Protein AF-A0A8S3ZC65-F1 (afdb_monomer)

InterPro domains:
  IPR001627 Sema domain [PF01403] (219-303)
  IPR001627 Sema domain [PS51004] (1-332)
  IPR001627 Sema domain [SM00630] (1-331)
  IPR015943 WD40/YVTN repeat-like-containing domain superfamily [G3DSA:2.130.10.10] (1-330)
  IPR031148 Plexin family [PTHR22625] (2-321)
  IPR036352 Sema domain superfamily [SSF101912] (2-307)

Foldseek 3Di:
DAAQQAAQPVDDGPDDDDDDDWAWQDWEDDPVQQWIWTWTLGRQTWIFIARNVDRVHTLDTDSARAEHNDPAHKEWYWDQAQVRDIWIKMAHWQDPGHDVVRSQRYFRIATADNRHRHFPDDDPVAFRGFHFDPVQRVPWTWGWAYWDDDDQKIKTWTWTAPASPGPQIFIKIWIFGRNDGHRQRIEIETEDEDPPPDPAHWGFQHWEDPDQFWIWTKTAGDPVRPFFKIFIWIDGVVLVVVLVVVQVVCLLCQHAWFDDVRRDNIDTRDHDPDDPDPDDPDDDSRTYTYDHRYRYTDTDDMDRHAGFNYWYWDDDPPDIDIDTDTDPPPPD

Secondary structure (DSSP, 8-state):
-B-TTSPPTTS---SPPB-----EEEEEEETTTTEEEEEESHHHH-EEEEETTEEEEEEEEE-S--S-SSS--EEEEEEE-TTSSEEEEEEEPPP-SS-HHHHTTS-SEEEEETTT-SBS-BSSS-BSEE---TTTTTT---EEEEEEEETTEEEEEEEEESSTT---EEEEEEEEETT-SS-TT-EEEEEE---TT--S-EEEEEEEEETTTEEEEEEEE-GGG----EEEEEEEHHHHHHHHHHHHHHHHTT-SEE--TTTS--EEPPPP-S---S---S----S-EE----EEPEEEEEESS----EEEEEEETTEEEEEEE-------

Structure (mmCIF, N/CA/C/O backbone):
data_AF-A0A8S3ZC65-F1
#
_entry.id   AF-A0A8S3ZC65-F1
#
loop_
_atom_site.group_PDB
_atom_site.id
_atom_site.type_symbol
_atom_site.label_atom_id
_atom_site.label_alt_id
_atom_site.label_comp_id
_atom_site.label_asym_id
_atom_site.label_entity_id
_atom_site.label_seq_id
_atom_site.pdbx_PDB_ins_code
_atom_site.Cartn_x
_atom_site.Cartn_y
_atom_site.Cartn_z
_atom_site.occupancy
_atom_site.B_iso_or_equiv
_atom_site.auth_seq_id
_atom_site.auth_comp_id
_atom_site.auth_asym_id
_atom_site.auth_atom_id
_atom_site.pdbx_PDB_model_num
ATOM 1 N N . MET A 1 1 ? 24.117 5.482 -9.789 1.00 90.06 1 MET A N 1
ATOM 2 C CA . MET A 1 1 ? 24.079 6.956 -9.870 1.00 90.06 1 MET A CA 1
ATOM 3 C C . MET A 1 1 ? 22.649 7.364 -10.142 1.00 90.06 1 MET A C 1
ATOM 5 O O . MET A 1 1 ? 22.103 6.930 -11.151 1.00 90.06 1 MET A O 1
ATOM 9 N N . ASP A 1 2 ? 22.053 8.148 -9.259 1.00 92.31 2 ASP A N 1
ATOM 10 C CA . ASP A 1 2 ? 20.666 8.603 -9.358 1.00 92.31 2 ASP A CA 1
ATOM 11 C C . ASP A 1 2 ? 20.562 10.070 -8.913 1.00 92.31 2 ASP A C 1
ATOM 13 O O . ASP A 1 2 ? 21.508 10.610 -8.336 1.00 92.31 2 ASP A O 1
ATOM 17 N N . ASN A 1 3 ? 19.452 10.726 -9.225 1.00 93.50 3 ASN A N 1
ATOM 18 C CA . ASN A 1 3 ? 19.079 12.015 -8.652 1.00 93.50 3 ASN A CA 1
ATOM 19 C C . ASN A 1 3 ? 17.538 12.110 -8.648 1.00 93.50 3 ASN A C 1
ATOM 21 O O . ASN A 1 3 ? 16.938 12.007 -9.720 1.00 93.50 3 ASN A O 1
ATOM 25 N N . PRO A 1 4 ? 16.891 12.327 -7.488 1.00 92.62 4 PRO A N 1
ATOM 26 C CA . PRO A 1 4 ? 15.432 12.425 -7.382 1.00 92.62 4 PRO A CA 1
ATOM 27 C C . PRO A 1 4 ? 14.776 13.554 -8.198 1.00 92.62 4 PRO A C 1
ATOM 29 O O . PRO A 1 4 ? 13.566 13.530 -8.397 1.00 92.62 4 PRO A O 1
ATOM 32 N N . GLU A 1 5 ? 15.543 14.534 -8.677 1.00 92.25 5 GLU A N 1
ATOM 33 C CA . GLU A 1 5 ? 15.075 15.609 -9.569 1.00 92.25 5 GLU A CA 1
ATOM 34 C C . GLU A 1 5 ? 15.146 15.224 -11.056 1.00 92.25 5 GLU A C 1
A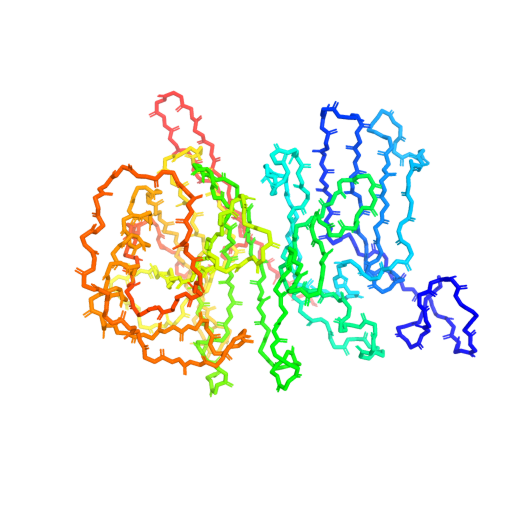TOM 36 O O . GLU A 1 5 ? 14.685 15.963 -11.926 1.00 92.25 5 GLU A O 1
ATOM 41 N N . CYS A 1 6 ? 15.766 14.090 -11.390 1.00 91.62 6 CYS A N 1
ATOM 42 C CA . CYS A 1 6 ? 15.757 13.584 -12.757 1.00 91.62 6 CYS A CA 1
ATOM 43 C C . CYS A 1 6 ? 14.378 13.037 -13.125 1.00 91.62 6 CYS A C 1
ATOM 45 O O . CYS A 1 6 ? 13.676 12.545 -12.253 1.00 91.62 6 CYS A O 1
ATOM 47 N N . PRO A 1 7 ? 14.000 13.000 -14.407 1.00 87.94 7 PRO A N 1
ATOM 48 C CA . PRO A 1 7 ? 12.896 12.154 -14.842 1.00 87.94 7 PRO A CA 1
ATOM 49 C C . PRO A 1 7 ? 13.195 10.656 -14.638 1.00 87.94 7 PRO A C 1
ATOM 51 O O . PRO A 1 7 ? 14.362 10.269 -14.498 1.00 87.94 7 PRO A O 1
ATOM 54 N N . PRO A 1 8 ? 12.164 9.784 -14.672 1.00 80.75 8 PRO A N 1
ATOM 55 C CA . PRO A 1 8 ? 12.356 8.345 -14.795 1.00 80.75 8 PRO A CA 1
ATOM 56 C C . PRO A 1 8 ? 13.304 8.000 -15.957 1.00 80.75 8 PRO A C 1
ATOM 58 O O . PRO A 1 8 ? 13.372 8.764 -16.925 1.00 80.75 8 PRO A O 1
ATOM 61 N N . PRO A 1 9 ? 14.006 6.848 -15.912 1.00 74.62 9 PRO A N 1
ATOM 62 C CA . PRO A 1 9 ? 15.190 6.557 -16.741 1.00 74.62 9 PRO A CA 1
ATOM 63 C C . PRO A 1 9 ? 15.011 6.606 -18.266 1.00 74.62 9 PRO A C 1
ATOM 65 O O . PRO A 1 9 ? 15.984 6.447 -18.994 1.00 74.62 9 PRO A O 1
ATOM 68 N N . ILE A 1 10 ? 13.784 6.792 -18.748 1.00 73.06 10 ILE A N 1
ATOM 69 C CA . ILE A 1 10 ? 13.428 6.940 -20.162 1.00 73.06 10 ILE A CA 1
ATOM 70 C C . ILE A 1 10 ? 13.962 8.256 -20.741 1.00 73.06 10 ILE A C 1
ATOM 72 O O . ILE A 1 10 ? 14.258 8.330 -21.931 1.00 73.06 10 ILE A O 1
ATOM 76 N N . LEU A 1 11 ? 14.051 9.305 -19.922 1.00 81.12 11 LEU A N 1
ATOM 77 C CA . LEU A 1 11 ? 14.396 10.649 -20.376 1.00 81.12 11 LEU A CA 1
ATOM 78 C C . LEU A 1 11 ? 15.798 11.052 -19.913 1.00 81.12 11 LEU A C 1
ATOM 80 O O . LEU A 1 11 ? 16.276 10.654 -18.847 1.00 81.12 11 LEU A O 1
ATOM 84 N N . ASN A 1 12 ? 16.447 11.891 -20.720 1.00 86.62 12 ASN A N 1
ATOM 85 C CA . ASN A 1 12 ? 17.724 12.485 -20.354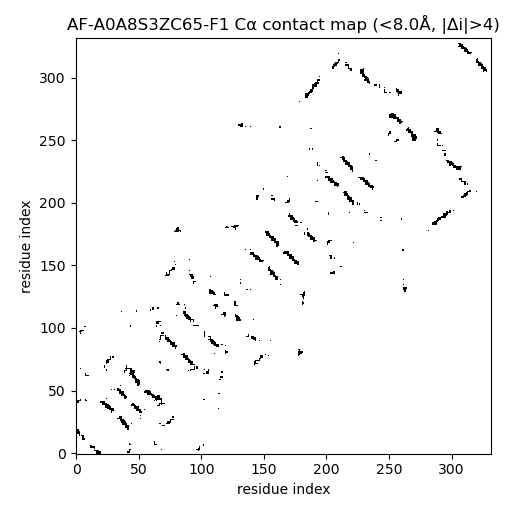 1.00 86.62 12 ASN A CA 1
ATOM 86 C C . ASN A 1 12 ? 17.561 13.399 -19.137 1.00 86.62 12 ASN A C 1
ATOM 88 O O . ASN A 1 12 ? 16.546 14.075 -18.973 1.00 86.62 12 ASN A O 1
ATOM 92 N N . CYS A 1 13 ? 18.590 13.428 -18.296 1.00 88.88 13 CYS A N 1
ATOM 93 C CA . CYS A 1 13 ? 18.628 14.271 -17.115 1.00 88.88 13 CYS A CA 1
ATOM 94 C C . CYS A 1 13 ? 19.870 15.151 -17.136 1.00 88.88 13 CYS A C 1
ATOM 96 O O . CYS A 1 13 ? 20.985 14.644 -17.234 1.00 88.88 13 CYS A O 1
ATOM 98 N N . GLU A 1 14 ? 19.665 16.456 -16.993 1.00 91.88 14 GLU A N 1
ATOM 99 C CA . GLU A 1 14 ? 20.739 17.451 -16.920 1.00 91.88 14 GLU A CA 1
ATOM 100 C C . GLU A 1 14 ? 21.264 17.647 -15.490 1.00 91.88 14 GLU A C 1
ATOM 102 O O . GLU A 1 14 ? 22.317 18.247 -15.279 1.00 91.88 14 GLU A O 1
ATOM 107 N N . LYS A 1 15 ? 20.539 17.143 -14.482 1.00 91.50 15 LYS A N 1
ATOM 108 C CA . LYS A 1 15 ? 20.960 17.211 -13.081 1.00 91.50 15 LYS A CA 1
ATOM 109 C C . LYS A 1 15 ? 22.100 16.227 -12.825 1.00 91.50 15 LYS A C 1
ATOM 111 O O . LYS A 1 15 ? 22.091 15.094 -13.308 1.00 91.50 15 LYS A O 1
ATOM 116 N N . LEU A 1 16 ? 23.065 16.655 -12.012 1.00 93.12 16 LEU A N 1
ATOM 117 C CA . LEU A 1 16 ? 24.181 15.812 -11.596 1.00 93.12 16 LEU A CA 1
ATOM 118 C C . LEU A 1 16 ? 23.658 14.613 -10.799 1.00 93.12 16 LEU A C 1
ATOM 120 O O . LEU A 1 16 ? 22.994 14.785 -9.778 1.00 93.12 16 LEU A O 1
ATOM 124 N N . LYS A 1 17 ? 23.975 13.402 -11.256 1.00 93.94 17 LYS A N 1
ATOM 125 C CA . LYS A 1 17 ? 23.650 12.169 -10.535 1.00 93.94 17 LYS A CA 1
ATOM 126 C C . LYS A 1 17 ? 24.728 11.868 -9.501 1.00 93.94 17 LYS A C 1
ATOM 128 O O . LYS A 1 17 ? 25.911 12.060 -9.773 1.00 93.94 17 LYS A O 1
ATOM 133 N N . THR A 1 18 ? 24.324 11.341 -8.354 1.00 93.69 18 THR A N 1
ATOM 134 C CA . THR A 1 18 ? 25.207 10.931 -7.253 1.00 93.69 18 THR A CA 1
ATOM 135 C C . THR A 1 18 ? 25.004 9.459 -6.915 1.00 93.69 18 THR A C 1
ATOM 137 O O . THR A 1 18 ? 24.039 8.827 -7.353 1.00 93.69 18 THR A O 1
ATOM 140 N N . ALA A 1 19 ? 25.955 8.857 -6.202 1.00 94.69 19 ALA A N 1
ATOM 141 C CA . ALA A 1 19 ? 25.781 7.499 -5.704 1.00 94.69 19 ALA A CA 1
ATOM 142 C C . ALA A 1 19 ? 24.705 7.509 -4.609 1.00 94.69 19 ALA A C 1
ATOM 144 O O . ALA A 1 19 ? 24.752 8.340 -3.708 1.00 94.69 19 ALA A O 1
ATOM 145 N N . HIS A 1 20 ? 23.737 6.605 -4.722 1.00 92.00 20 HIS A N 1
ATOM 146 C CA . HIS A 1 20 ? 22.670 6.397 -3.750 1.00 92.00 20 HIS A CA 1
ATOM 147 C C . HIS A 1 20 ? 22.495 4.899 -3.549 1.00 92.00 20 HIS A C 1
ATOM 149 O O . HIS A 1 20 ? 22.626 4.130 -4.508 1.00 92.00 20 HIS A O 1
ATOM 155 N N . ASP A 1 21 ? 22.178 4.510 -2.321 1.00 93.62 21 ASP A N 1
ATOM 156 C CA . ASP A 1 21 ? 21.896 3.123 -1.988 1.00 93.62 21 ASP A CA 1
ATOM 157 C C . ASP A 1 21 ? 20.575 2.664 -2.612 1.00 93.62 21 ASP A C 1
ATOM 159 O O . ASP A 1 21 ? 19.598 3.412 -2.715 1.00 93.62 21 ASP A O 1
ATOM 163 N N . SER A 1 22 ? 20.548 1.396 -3.020 1.00 94.56 22 SER A N 1
ATOM 164 C CA . SER A 1 22 ? 19.352 0.742 -3.544 1.00 94.56 22 SER A CA 1
ATOM 165 C C . SER A 1 22 ? 18.624 0.017 -2.424 1.00 94.56 22 SER A C 1
ATOM 167 O O . SER A 1 22 ? 18.888 -1.156 -2.157 1.00 94.56 22 SER A O 1
ATOM 169 N N . LEU A 1 23 ? 17.682 0.701 -1.780 1.00 96.69 23 LEU A N 1
ATOM 170 C CA . LEU A 1 23 ? 16.874 0.110 -0.719 1.00 96.69 23 LEU A CA 1
ATOM 171 C C . LEU A 1 23 ? 15.802 -0.784 -1.337 1.00 96.69 23 LEU A C 1
ATOM 173 O O . LEU A 1 23 ? 15.029 -0.336 -2.182 1.00 96.69 23 LEU A O 1
ATOM 177 N N . THR A 1 24 ? 15.728 -2.043 -0.907 1.00 97.12 24 THR A N 1
ATOM 178 C CA . THR A 1 24 ? 14.632 -2.931 -1.316 1.00 97.12 24 THR A CA 1
ATOM 179 C C . THR A 1 24 ? 13.340 -2.456 -0.659 1.00 97.12 24 THR A C 1
ATOM 181 O O . THR A 1 24 ? 13.261 -2.355 0.564 1.00 97.12 24 THR A O 1
ATOM 184 N N . LYS A 1 25 ? 12.329 -2.142 -1.470 1.00 97.44 25 LYS A N 1
ATOM 185 C CA . LYS A 1 25 ? 11.013 -1.675 -1.006 1.00 97.44 25 LYS A CA 1
ATOM 186 C C . LYS A 1 25 ? 10.001 -2.805 -0.906 1.00 97.44 25 LYS A C 1
ATOM 188 O O . LYS A 1 25 ? 9.102 -2.735 -0.078 1.00 97.44 25 LYS A O 1
ATOM 193 N N . GLY A 1 26 ? 10.167 -3.842 -1.719 1.00 95.75 26 GLY A N 1
ATOM 194 C CA . GLY A 1 26 ? 9.377 -5.055 -1.622 1.00 95.75 26 GLY A CA 1
ATOM 195 C C . GLY A 1 26 ? 9.873 -6.137 -2.567 1.00 95.75 26 GLY A C 1
ATOM 196 O O . GLY A 1 26 ? 10.503 -5.862 -3.592 1.00 95.75 26 GLY A O 1
ATOM 197 N N . LEU A 1 27 ? 9.596 -7.372 -2.169 1.00 96.75 27 LEU A N 1
ATOM 198 C CA . LEU A 1 27 ? 9.952 -8.592 -2.872 1.00 96.75 27 LEU A CA 1
ATOM 199 C C . LEU A 1 27 ? 8.758 -9.535 -2.775 1.00 96.75 27 LEU A C 1
ATOM 201 O O . LEU A 1 27 ? 8.319 -9.853 -1.670 1.00 96.75 27 LEU A O 1
ATOM 205 N N . VAL A 1 28 ? 8.224 -9.962 -3.913 1.00 97.56 28 VAL A N 1
ATOM 206 C CA . VAL A 1 28 ? 7.056 -10.844 -3.964 1.00 97.56 28 VAL A CA 1
ATOM 207 C C . VAL A 1 28 ? 7.324 -11.990 -4.922 1.00 97.56 28 VAL A C 1
ATOM 209 O O . VAL A 1 28 ? 7.768 -11.765 -6.045 1.00 97.56 28 VAL A O 1
ATOM 212 N N . ILE A 1 29 ? 7.056 -13.210 -4.464 1.00 97.12 29 ILE A N 1
ATOM 213 C CA . ILE A 1 29 ? 7.234 -14.437 -5.238 1.00 97.12 29 ILE A CA 1
ATOM 214 C C . ILE A 1 29 ? 5.885 -14.827 -5.837 1.00 97.12 29 ILE A C 1
ATOM 216 O O . ILE A 1 29 ? 4.915 -15.020 -5.106 1.00 97.12 29 ILE A O 1
ATOM 220 N N . ASP A 1 30 ? 5.851 -14.949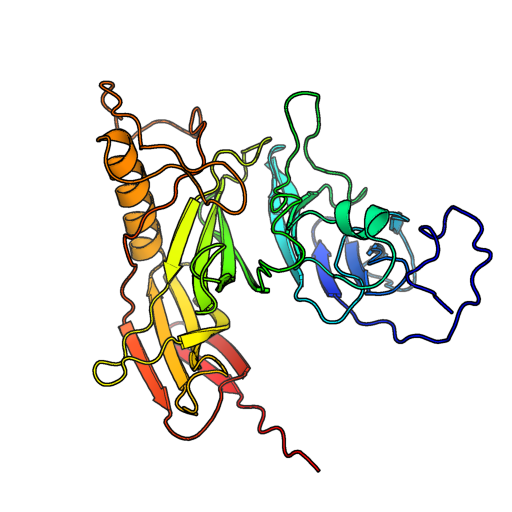 -7.157 1.00 95.25 30 ASP A N 1
ATOM 221 C CA . ASP A 1 30 ? 4.769 -15.543 -7.931 1.00 95.25 30 ASP A CA 1
ATOM 222 C C . ASP A 1 30 ? 5.218 -16.947 -8.351 1.00 95.25 30 ASP A C 1
ATOM 224 O O . ASP A 1 30 ? 5.918 -17.139 -9.349 1.00 95.25 30 ASP A O 1
ATOM 228 N N . SER A 1 31 ? 4.868 -17.926 -7.519 1.00 92.94 31 SER A N 1
ATOM 229 C CA . SER A 1 31 ? 5.222 -19.328 -7.742 1.00 92.94 31 SER A CA 1
ATOM 230 C C . SER A 1 31 ? 4.480 -19.951 -8.921 1.00 92.94 31 SER A C 1
ATOM 232 O O . SER A 1 31 ? 4.975 -20.923 -9.479 1.00 92.94 31 SER A O 1
ATOM 234 N N . ASP A 1 32 ? 3.330 -19.403 -9.318 1.00 91.94 32 ASP A N 1
ATOM 235 C CA . ASP A 1 32 ? 2.523 -19.962 -10.405 1.00 91.94 32 ASP A CA 1
ATOM 236 C C . ASP A 1 32 ? 3.151 -19.667 -11.777 1.00 91.94 32 ASP A C 1
ATOM 238 O O . ASP A 1 32 ? 2.951 -20.421 -12.730 1.00 91.94 32 ASP A O 1
ATOM 242 N N . ASN A 1 33 ? 3.939 -18.589 -11.877 1.00 92.94 33 ASN A N 1
ATOM 243 C CA . ASN A 1 33 ? 4.595 -18.157 -13.116 1.00 92.94 33 ASN A CA 1
ATOM 244 C C . ASN A 1 33 ? 6.131 -18.173 -13.049 1.00 92.94 33 ASN A C 1
ATOM 246 O O . ASN A 1 33 ? 6.775 -17.567 -13.911 1.00 92.94 33 ASN A O 1
ATOM 250 N N . ASP A 1 34 ? 6.723 -18.822 -12.039 1.00 95.50 34 ASP A N 1
ATOM 251 C CA . ASP A 1 34 ? 8.173 -18.837 -11.794 1.00 95.50 34 ASP A CA 1
ATOM 252 C C . ASP A 1 34 ? 8.793 -17.428 -11.861 1.00 95.50 34 ASP A C 1
ATOM 254 O O . ASP A 1 34 ? 9.837 -17.201 -12.486 1.00 95.50 34 ASP A O 1
ATOM 258 N N . ALA A 1 35 ? 8.136 -16.456 -11.225 1.00 96.31 35 ALA A N 1
ATOM 259 C CA . ALA A 1 35 ? 8.509 -15.051 -11.297 1.00 96.31 35 ALA A CA 1
ATOM 260 C C . ALA A 1 35 ? 8.689 -14.419 -9.912 1.00 96.31 35 ALA A C 1
ATOM 262 O O . ALA A 1 35 ? 8.072 -14.803 -8.919 1.00 96.31 35 ALA A O 1
ATOM 263 N N . VAL A 1 36 ? 9.544 -13.402 -9.848 1.00 97.38 36 VAL A N 1
ATOM 264 C CA . VAL A 1 36 ? 9.758 -12.580 -8.654 1.00 97.38 36 VAL A CA 1
ATOM 265 C C . VAL A 1 36 ? 9.621 -11.118 -9.028 1.00 97.38 36 VAL A C 1
ATOM 267 O O . VAL A 1 36 ? 10.312 -10.638 -9.923 1.00 97.38 36 VAL A O 1
ATOM 270 N N . VAL A 1 37 ? 8.766 -10.384 -8.323 1.00 97.94 37 VAL A N 1
ATOM 271 C CA . VAL A 1 37 ? 8.703 -8.925 -8.430 1.00 97.94 37 VAL A CA 1
ATOM 272 C C . VAL A 1 37 ? 9.636 -8.324 -7.384 1.00 97.94 37 VAL A C 1
ATOM 274 O O . VAL A 1 37 ? 9.417 -8.504 -6.186 1.00 97.94 37 VAL A O 1
ATOM 277 N N . LEU A 1 38 ? 10.658 -7.596 -7.832 1.00 97.62 38 LEU A N 1
ATOM 278 C CA . LEU A 1 38 ? 11.600 -6.861 -6.987 1.00 97.62 38 LEU A CA 1
ATOM 279 C C . LEU A 1 38 ? 11.453 -5.360 -7.238 1.00 97.62 38 LEU A C 1
ATOM 281 O O . LEU A 1 38 ? 11.631 -4.895 -8.364 1.00 97.62 38 LEU A O 1
ATOM 285 N N . CYS A 1 39 ? 11.182 -4.598 -6.183 1.00 97.75 39 CYS A N 1
ATOM 286 C CA . CYS A 1 39 ? 11.081 -3.142 -6.231 1.00 97.75 39 CYS A CA 1
ATOM 287 C C . CYS A 1 39 ? 12.135 -2.490 -5.339 1.00 97.75 39 CYS A C 1
ATOM 289 O O . CYS A 1 39 ? 12.347 -2.921 -4.201 1.00 97.75 39 CYS A O 1
ATOM 291 N N . THR A 1 40 ? 12.765 -1.421 -5.824 1.00 96.50 40 THR A N 1
ATOM 292 C CA . THR A 1 40 ? 13.806 -0.689 -5.086 1.00 96.50 40 THR A CA 1
ATOM 293 C C . THR A 1 40 ? 13.537 0.812 -5.065 1.00 96.50 40 THR A C 1
ATOM 295 O O . THR A 1 40 ? 12.715 1.303 -5.832 1.00 96.50 40 THR A O 1
ATOM 298 N N . SER A 1 41 ? 14.206 1.547 -4.173 1.00 95.56 41 SER A N 1
ATOM 299 C CA . SER A 1 41 ? 14.060 3.004 -4.038 1.00 95.56 41 SER A CA 1
ATOM 300 C C . SER A 1 41 ? 14.604 3.785 -5.238 1.00 95.56 41 SER A C 1
ATOM 302 O O . SER A 1 41 ? 14.140 4.890 -5.515 1.00 95.56 41 SER A O 1
ATOM 304 N N . LEU A 1 42 ? 15.574 3.225 -5.965 1.00 93.75 42 LEU A N 1
ATOM 305 C CA . LEU A 1 42 ? 16.210 3.907 -7.088 1.00 93.75 42 LEU A CA 1
ATOM 306 C C . LEU A 1 42 ? 15.241 4.143 -8.243 1.00 93.75 42 LEU A C 1
ATOM 308 O O . LEU A 1 42 ? 14.286 3.387 -8.470 1.00 93.75 42 LEU A O 1
ATOM 312 N N . PHE A 1 43 ? 15.547 5.182 -9.016 1.00 92.81 43 PHE A N 1
ATOM 313 C CA . PHE A 1 43 ? 14.828 5.541 -10.230 1.00 92.81 43 PHE A CA 1
ATOM 314 C C . PHE A 1 43 ? 13.343 5.726 -9.956 1.00 92.81 43 PHE A C 1
ATOM 316 O O . PHE A 1 43 ? 12.490 5.121 -10.608 1.00 92.81 43 PHE A O 1
ATOM 323 N N . HIS A 1 44 ? 13.050 6.575 -8.970 1.00 94.12 44 HIS A N 1
ATOM 324 C CA . HIS A 1 44 ? 11.690 6.944 -8.587 1.00 94.12 44 HIS A CA 1
ATOM 325 C C . HIS A 1 44 ? 10.861 5.837 -7.942 1.00 94.12 44 HIS A C 1
ATOM 327 O O . HIS A 1 44 ? 9.649 6.018 -7.816 1.00 94.12 44 HIS A O 1
ATOM 333 N N . GLY A 1 45 ? 11.493 4.756 -7.484 1.00 95.31 45 GLY A N 1
ATOM 334 C CA . GLY A 1 45 ? 10.791 3.603 -6.938 1.00 95.31 45 GLY A CA 1
ATOM 335 C C . GLY A 1 45 ? 10.402 2.610 -8.029 1.00 95.31 45 GLY A C 1
ATOM 336 O O . GLY A 1 45 ? 9.213 2.335 -8.226 1.00 95.31 45 GLY A O 1
ATOM 337 N N . SER A 1 46 ? 11.388 2.153 -8.803 1.00 94.56 46 SER A N 1
ATOM 338 C CA . SER A 1 46 ? 11.175 1.257 -9.946 1.00 94.56 46 SER A CA 1
ATOM 339 C C . SER A 1 46 ? 11.108 -0.217 -9.536 1.00 94.56 46 SER A C 1
ATOM 341 O O . SER A 1 46 ? 11.613 -0.621 -8.487 1.00 94.56 46 SER A O 1
ATOM 343 N N . CYS A 1 47 ? 10.482 -1.029 -10.388 1.00 96.69 47 CYS A N 1
ATOM 344 C CA . CYS A 1 47 ? 10.314 -2.462 -10.162 1.00 96.69 47 CYS A CA 1
ATOM 345 C C . CYS A 1 47 ? 10.732 -3.276 -11.385 1.00 96.69 47 CYS A C 1
ATOM 347 O O . CYS A 1 47 ? 10.598 -2.833 -12.531 1.00 96.69 47 CYS A O 1
ATOM 349 N N . GLN A 1 48 ? 11.197 -4.492 -11.128 1.00 96.00 48 GLN A N 1
ATOM 350 C CA . GLN A 1 48 ? 11.538 -5.484 -12.138 1.00 96.00 48 GLN A CA 1
ATOM 351 C C . GLN A 1 48 ? 10.808 -6.792 -11.841 1.00 96.00 48 GLN A C 1
ATOM 353 O O . GLN A 1 48 ? 10.569 -7.132 -10.683 1.00 96.00 48 GLN A O 1
ATOM 358 N N . VAL A 1 49 ? 10.483 -7.524 -12.899 1.00 97.31 49 VAL A N 1
ATOM 359 C CA . VAL A 1 49 ? 10.018 -8.908 -12.836 1.00 97.31 49 VAL A CA 1
ATOM 360 C C . VAL A 1 49 ? 11.188 -9.781 -13.261 1.00 97.31 49 VAL A C 1
ATOM 362 O O . VAL A 1 49 ? 11.719 -9.619 -14.361 1.00 97.31 49 VAL A O 1
ATOM 365 N N . LEU A 1 50 ? 11.611 -10.673 -12.380 1.00 97.44 50 LEU A N 1
ATOM 366 C CA . LEU A 1 50 ? 12.776 -11.538 -12.517 1.00 97.44 50 LEU A CA 1
ATOM 367 C C . LEU A 1 50 ? 12.321 -12.990 -12.636 1.00 97.44 50 LEU A C 1
ATOM 369 O O . LEU A 1 50 ? 11.257 -13.350 -12.134 1.00 97.44 50 LEU A O 1
ATOM 373 N N . ASN A 1 51 ? 13.132 -13.831 -13.266 1.00 96.94 51 ASN A N 1
ATOM 374 C CA . ASN A 1 51 ? 12.903 -15.271 -13.267 1.00 96.94 51 ASN A CA 1
ATOM 375 C C . ASN A 1 51 ? 13.236 -15.857 -11.884 1.00 96.94 51 ASN A C 1
ATOM 377 O O . ASN A 1 51 ? 14.328 -15.634 -11.365 1.00 96.94 51 ASN A O 1
ATOM 381 N N . LEU A 1 52 ? 12.319 -16.623 -11.293 1.00 96.69 52 LEU A N 1
ATOM 382 C CA . LEU A 1 52 ? 12.492 -17.222 -9.965 1.00 96.69 52 LEU A CA 1
ATOM 383 C C . LEU A 1 52 ? 13.641 -18.239 -9.928 1.00 96.69 52 LEU A C 1
ATOM 385 O O . LEU A 1 52 ? 14.389 -18.288 -8.954 1.00 96.69 52 LEU A O 1
ATOM 389 N N . ASN A 1 53 ? 13.828 -19.002 -11.006 1.00 96.44 53 ASN A N 1
ATOM 390 C CA . ASN A 1 53 ? 14.892 -20.002 -11.119 1.00 96.44 53 ASN A CA 1
ATOM 391 C C . ASN A 1 53 ? 16.268 -19.370 -11.391 1.00 96.44 53 ASN A C 1
ATOM 393 O O . ASN A 1 53 ? 17.301 -19.998 -11.161 1.00 96.44 53 ASN A O 1
ATOM 397 N N . ASN A 1 54 ? 16.302 -18.126 -11.877 1.00 96.44 54 ASN A N 1
ATOM 398 C CA . ASN A 1 54 ? 17.525 -17.351 -12.046 1.00 96.44 54 ASN A CA 1
ATOM 399 C C . ASN A 1 54 ? 17.245 -15.846 -11.918 1.00 96.44 54 ASN A C 1
ATOM 401 O O . ASN A 1 54 ? 16.966 -15.172 -12.911 1.00 96.44 54 ASN A O 1
ATOM 405 N N . ILE A 1 55 ? 17.414 -15.304 -10.709 1.00 94.94 55 ILE A N 1
ATOM 406 C CA . ILE A 1 55 ? 17.101 -13.901 -10.380 1.00 94.94 55 ILE A CA 1
ATOM 407 C C . ILE A 1 55 ? 17.972 -12.862 -11.106 1.00 94.94 55 ILE A C 1
ATOM 409 O O . ILE A 1 55 ? 17.696 -11.669 -11.032 1.00 94.94 55 ILE A O 1
ATOM 413 N N . THR A 1 56 ? 19.020 -13.288 -11.817 1.00 95.94 56 THR A N 1
ATOM 414 C CA . THR A 1 56 ? 19.799 -12.399 -12.699 1.00 95.94 56 THR A CA 1
ATOM 415 C C . THR A 1 56 ? 19.121 -12.179 -14.055 1.00 95.94 56 THR A C 1
ATOM 417 O O . THR A 1 56 ? 19.449 -11.233 -14.770 1.00 95.94 56 THR A O 1
ATOM 420 N N . SER A 1 57 ? 18.161 -13.035 -14.416 1.00 97.00 57 SER A N 1
ATOM 421 C CA . SER A 1 57 ? 17.389 -12.944 -15.650 1.00 97.00 57 SER A CA 1
ATOM 422 C C . SER A 1 57 ? 16.166 -12.049 -15.446 1.00 97.00 57 SER A C 1
ATOM 424 O O . SER A 1 57 ? 15.227 -12.400 -14.730 1.00 97.00 57 SER A O 1
ATOM 426 N N . VAL A 1 58 ? 16.178 -10.882 -16.093 1.00 96.06 58 VAL A N 1
ATOM 427 C CA . VAL A 1 58 ? 15.070 -9.920 -16.068 1.00 96.06 58 VAL A CA 1
ATOM 428 C C . VAL A 1 58 ? 14.036 -10.303 -17.128 1.00 96.06 58 VAL A C 1
ATOM 430 O O . VAL A 1 58 ? 14.333 -10.295 -18.321 1.00 96.06 58 VAL A O 1
ATOM 433 N N . ILE A 1 59 ? 12.812 -10.608 -16.697 1.00 95.19 59 ILE A N 1
ATOM 434 C CA . ILE A 1 59 ? 11.659 -10.882 -17.569 1.00 95.19 59 ILE A CA 1
ATOM 435 C C . ILE A 1 59 ? 11.065 -9.571 -18.089 1.00 95.19 59 ILE A C 1
ATOM 437 O O . ILE A 1 59 ? 10.717 -9.457 -19.263 1.00 95.19 59 ILE A O 1
ATOM 441 N N . SER A 1 60 ? 10.907 -8.588 -17.203 1.00 93.69 60 SER A N 1
ATOM 442 C CA . SER A 1 60 ? 10.308 -7.291 -17.518 1.00 93.69 60 SER A CA 1
ATOM 443 C C . SER A 1 60 ? 10.859 -6.219 -16.585 1.00 93.69 60 SER A C 1
ATOM 445 O O . SER A 1 60 ? 11.158 -6.489 -15.422 1.00 93.69 60 SER A O 1
ATOM 447 N N . TYR A 1 61 ? 10.982 -4.991 -17.083 1.00 88.81 61 TYR A N 1
ATOM 448 C CA . TYR A 1 61 ? 11.410 -3.843 -16.293 1.00 88.81 61 TYR A CA 1
ATOM 449 C C . TYR A 1 61 ? 10.457 -2.672 -16.500 1.00 88.81 61 TYR A C 1
ATOM 451 O O . TYR A 1 61 ? 10.235 -2.240 -17.633 1.00 88.81 61 TYR A O 1
ATOM 459 N N . THR A 1 62 ? 9.928 -2.128 -15.404 1.00 86.06 62 THR A N 1
ATOM 460 C CA . THR A 1 62 ? 9.006 -0.994 -15.453 1.00 86.06 62 THR A CA 1
ATOM 461 C C . THR A 1 62 ? 9.740 0.290 -15.100 1.00 86.06 62 THR A C 1
ATOM 463 O O . THR A 1 62 ? 10.101 0.537 -13.953 1.00 86.06 62 THR A O 1
ATOM 466 N N . GLN A 1 63 ? 9.900 1.156 -16.100 1.00 81.62 63 GLN A N 1
ATOM 467 C CA . GLN A 1 63 ? 10.547 2.470 -15.984 1.00 81.62 63 GLN A CA 1
ATOM 468 C C . GLN A 1 63 ? 9.601 3.569 -15.464 1.00 81.62 63 GLN A C 1
ATOM 470 O O . GLN A 1 63 ? 9.744 4.743 -15.805 1.00 81.62 63 GLN A O 1
ATOM 475 N N . LYS A 1 64 ? 8.598 3.193 -14.667 1.00 88.69 64 LYS A N 1
ATOM 476 C CA . LYS A 1 64 ? 7.617 4.106 -14.068 1.00 88.69 64 LYS A CA 1
ATOM 477 C C . LYS A 1 64 ? 7.743 4.052 -12.543 1.00 88.69 64 LYS A C 1
ATOM 479 O O . LYS A 1 64 ? 8.114 3.000 -12.027 1.00 88.69 64 LYS A O 1
ATOM 484 N N . PRO A 1 65 ? 7.398 5.129 -11.821 1.00 94.62 65 PRO A N 1
ATOM 485 C CA . PRO A 1 65 ? 7.305 5.089 -10.364 1.00 94.62 65 PRO A CA 1
ATOM 486 C C . PRO A 1 65 ? 6.208 4.104 -9.924 1.00 94.62 65 PRO A C 1
ATOM 488 O O . PRO A 1 65 ? 5.047 4.251 -10.319 1.00 94.62 65 PRO A O 1
ATOM 491 N N . ILE A 1 66 ? 6.566 3.092 -9.132 1.00 97.12 66 ILE A N 1
ATOM 492 C CA . ILE A 1 66 ? 5.633 2.073 -8.616 1.00 97.12 66 ILE A CA 1
ATOM 493 C C . ILE A 1 66 ? 5.580 2.086 -7.087 1.00 97.12 66 ILE A C 1
ATOM 495 O O . ILE A 1 66 ? 4.496 1.927 -6.525 1.00 97.12 66 ILE A O 1
ATOM 499 N N . VAL A 1 67 ? 6.726 2.290 -6.434 1.00 97.94 67 VAL A N 1
ATOM 500 C CA . VAL A 1 67 ? 6.895 2.310 -4.971 1.00 97.94 67 VAL A CA 1
ATOM 501 C C . VAL A 1 67 ? 7.541 3.634 -4.514 1.00 97.94 67 VAL A C 1
ATOM 503 O O . VAL A 1 67 ? 7.931 4.446 -5.355 1.00 97.94 67 VAL A O 1
ATOM 506 N N . PRO A 1 68 ? 7.657 3.911 -3.203 1.00 97.69 68 PRO A N 1
ATOM 507 C CA . PRO A 1 68 ? 8.364 5.098 -2.712 1.00 97.69 68 PRO A CA 1
ATOM 508 C C . PRO A 1 68 ? 9.871 5.041 -3.020 1.00 97.69 68 PRO A C 1
ATOM 510 O O . PRO A 1 68 ? 10.458 3.960 -3.052 1.00 97.69 68 PRO A O 1
ATOM 513 N N . ASN A 1 69 ? 10.507 6.200 -3.223 1.00 96.44 69 ASN A N 1
ATOM 514 C CA . ASN A 1 69 ? 11.935 6.321 -3.574 1.00 96.44 69 ASN A CA 1
ATOM 515 C C . ASN A 1 69 ? 12.854 6.654 -2.387 1.00 96.44 69 ASN A C 1
ATOM 517 O O . ASN A 1 69 ? 14.011 7.013 -2.582 1.00 96.44 69 ASN A O 1
ATOM 521 N N . ASP A 1 70 ? 12.349 6.551 -1.167 1.00 96.25 70 ASP A N 1
ATOM 522 C CA . ASP A 1 70 ? 13.066 6.822 0.076 1.00 96.25 70 ASP A CA 1
ATOM 523 C C . ASP A 1 70 ? 12.774 5.711 1.101 1.00 96.25 70 ASP A C 1
ATOM 525 O O . ASP A 1 70 ? 12.405 4.587 0.744 1.00 96.25 70 ASP A O 1
ATOM 529 N N . GLU A 1 71 ? 12.949 5.994 2.388 1.00 95.94 71 GLU A N 1
ATOM 530 C CA . GLU A 1 71 ? 12.689 5.056 3.482 1.00 95.94 71 GLU A CA 1
ATOM 531 C C . GLU A 1 71 ? 11.195 4.880 3.810 1.00 95.94 71 GLU A C 1
ATOM 533 O O . GLU A 1 71 ? 10.856 4.017 4.621 1.00 95.94 71 GLU A O 1
ATOM 538 N N . SER A 1 72 ? 10.284 5.613 3.155 1.00 97.56 72 SER A N 1
ATOM 539 C CA . SER A 1 72 ? 8.837 5.509 3.384 1.00 97.56 72 SER A CA 1
ATOM 540 C C . SER A 1 72 ? 8.321 4.082 3.200 1.00 97.56 72 SER A C 1
ATOM 542 O O . SER A 1 72 ? 8.793 3.321 2.352 1.00 97.56 72 SER A O 1
ATOM 544 N N . SER A 1 73 ? 7.349 3.688 4.017 1.00 97.81 73 SER A N 1
ATOM 545 C CA . SER A 1 73 ? 6.877 2.303 4.073 1.00 97.81 73 SER A CA 1
ATOM 546 C C . SER A 1 73 ? 6.254 1.816 2.762 1.00 97.81 73 SER A C 1
ATOM 548 O O . SER A 1 73 ? 5.601 2.558 2.024 1.00 97.81 73 SER A O 1
ATOM 550 N N . CYS A 1 74 ? 6.452 0.529 2.481 1.00 98.31 74 CYS A N 1
ATOM 551 C CA . CYS A 1 74 ? 5.842 -0.155 1.354 1.00 98.31 74 CYS A CA 1
ATOM 552 C C . CYS A 1 74 ? 5.519 -1.598 1.746 1.00 98.31 74 CYS A C 1
ATOM 554 O O . CYS A 1 74 ? 6.327 -2.271 2.382 1.00 98.31 74 CYS A O 1
ATOM 556 N N . VAL A 1 75 ? 4.327 -2.055 1.380 1.00 98.38 75 VAL A N 1
ATOM 557 C CA . VAL A 1 75 ? 3.862 -3.428 1.576 1.00 98.38 75 VAL A CA 1
ATOM 558 C C . VAL A 1 75 ? 3.396 -3.959 0.232 1.00 98.38 75 VAL A C 1
ATOM 560 O O . VAL A 1 75 ? 2.636 -3.288 -0.466 1.00 98.38 75 VAL A O 1
ATOM 563 N N . MET A 1 76 ? 3.833 -5.167 -0.117 1.00 98.56 76 MET A N 1
ATOM 564 C CA . MET A 1 76 ? 3.486 -5.831 -1.369 1.00 98.56 76 MET A CA 1
ATOM 565 C C . MET A 1 76 ? 3.084 -7.282 -1.101 1.00 98.56 76 MET A C 1
ATOM 567 O O . MET A 1 76 ? 3.775 -7.982 -0.366 1.00 98.56 76 MET A O 1
ATOM 571 N N . PHE A 1 77 ? 1.981 -7.734 -1.694 1.00 98.12 77 PHE A N 1
ATOM 572 C CA . PHE A 1 77 ? 1.523 -9.125 -1.600 1.00 98.12 77 PHE A CA 1
ATOM 573 C C . PHE A 1 77 ? 0.630 -9.497 -2.788 1.00 98.12 77 PHE A C 1
ATOM 575 O O . PHE A 1 77 ? 0.153 -8.627 -3.521 1.00 98.12 77 PHE A O 1
ATOM 582 N N . LEU A 1 78 ? 0.413 -10.799 -2.980 1.00 97.88 78 LEU A N 1
ATOM 583 C CA . LEU A 1 78 ? -0.437 -11.336 -4.041 1.00 97.88 78 LEU A CA 1
ATOM 584 C C . LEU A 1 78 ? -1.822 -11.680 -3.512 1.00 97.88 78 LEU A C 1
ATOM 586 O O . LEU A 1 78 ? -1.958 -12.250 -2.432 1.00 97.88 78 LEU A O 1
ATOM 590 N N . ALA A 1 79 ? -2.843 -11.363 -4.299 1.00 97.06 79 ALA A N 1
ATOM 591 C CA . ALA A 1 79 ? -4.214 -11.811 -4.083 1.00 97.06 79 ALA A CA 1
ATOM 592 C C . ALA A 1 79 ? -4.976 -11.805 -5.419 1.00 97.06 79 ALA A C 1
ATOM 594 O O . ALA A 1 79 ? -4.530 -11.147 -6.363 1.00 97.06 79 ALA A O 1
ATOM 595 N N . PRO A 1 80 ? -6.123 -12.496 -5.535 1.00 96.19 80 PRO A N 1
ATOM 596 C CA . PRO A 1 80 ? -6.988 -12.353 -6.702 1.00 96.19 80 PRO A CA 1
ATOM 597 C C . PRO A 1 80 ? -7.372 -10.885 -6.926 1.00 96.19 80 PRO A C 1
ATOM 599 O O . PRO A 1 80 ? -7.707 -10.187 -5.973 1.00 96.19 80 PRO A O 1
ATOM 602 N N . GLY A 1 81 ? -7.310 -10.416 -8.168 1.00 93.94 81 GLY A N 1
ATOM 603 C CA . GLY A 1 81 ? -7.707 -9.066 -8.562 1.00 93.94 81 GLY A CA 1
ATOM 604 C C . GLY A 1 81 ? -9.092 -9.006 -9.198 1.00 93.94 81 GLY A C 1
ATOM 605 O O . GLY A 1 81 ? -9.853 -9.976 -9.223 1.00 93.94 81 GLY A O 1
ATOM 606 N N . ALA A 1 82 ? -9.408 -7.857 -9.796 1.00 93.06 82 ALA A N 1
ATOM 607 C CA . ALA A 1 82 ? -10.718 -7.615 -10.400 1.00 93.06 82 ALA A CA 1
ATOM 608 C C . ALA A 1 82 ? -11.004 -8.473 -11.651 1.00 93.06 82 ALA A C 1
ATOM 610 O O . ALA A 1 82 ? -12.162 -8.634 -12.042 1.00 93.06 82 ALA A O 1
ATOM 611 N N . THR A 1 83 ? -9.966 -9.039 -12.274 1.00 92.62 83 THR A N 1
ATOM 612 C CA . THR A 1 83 ? -10.070 -10.030 -13.360 1.00 92.62 83 THR A CA 1
ATOM 613 C C . THR A 1 83 ? -10.186 -11.466 -12.842 1.00 92.62 83 THR A C 1
ATOM 615 O O . THR A 1 83 ? -10.297 -12.385 -13.646 1.00 92.62 83 THR A O 1
ATOM 618 N N . LYS A 1 84 ? -10.189 -11.671 -11.515 1.00 91.56 84 LYS A N 1
ATOM 619 C CA . LYS A 1 84 ? -10.046 -12.959 -10.806 1.00 91.56 84 LYS A CA 1
ATOM 620 C C . LYS A 1 84 ? -8.677 -13.630 -10.958 1.00 91.56 84 LYS A C 1
ATOM 622 O O . LYS A 1 84 ? -8.419 -14.610 -10.269 1.00 91.56 84 LYS A O 1
ATOM 627 N N . GLU A 1 85 ? -7.806 -13.095 -11.805 1.00 93.44 85 GLU A N 1
ATOM 628 C CA . GLU A 1 85 ? -6.410 -13.510 -11.906 1.00 93.44 85 GLU A CA 1
ATOM 629 C C . GLU A 1 85 ? -5.604 -12.967 -10.725 1.00 93.44 85 GLU A C 1
ATOM 631 O O . GLU A 1 85 ? -5.978 -11.970 -10.096 1.00 93.44 85 GLU A O 1
ATOM 636 N N . GLN A 1 86 ? -4.480 -13.612 -10.426 1.00 95.19 86 GLN A N 1
ATOM 637 C CA . GLN A 1 86 ? -3.584 -13.147 -9.380 1.00 95.19 86 GLN A CA 1
ATOM 638 C C . GLN A 1 86 ? -3.029 -11.762 -9.732 1.00 95.19 86 GLN A C 1
ATOM 640 O O . GLN A 1 86 ? -2.621 -11.488 -10.859 1.00 95.19 86 GLN A O 1
ATOM 645 N N . SER A 1 87 ? -3.066 -10.858 -8.763 1.00 97.06 87 SER A N 1
ATOM 646 C CA . SER A 1 87 ? -2.666 -9.467 -8.920 1.00 97.06 87 SER A CA 1
ATOM 647 C C . SER A 1 87 ? -1.764 -9.043 -7.772 1.00 97.06 87 SER A C 1
ATOM 649 O O . SER A 1 87 ? -1.897 -9.506 -6.637 1.00 97.06 87 SER A O 1
ATOM 651 N N . LEU A 1 88 ? -0.853 -8.125 -8.074 1.00 98.19 88 LEU A N 1
ATOM 652 C CA . LEU A 1 88 ? 0.032 -7.504 -7.105 1.00 98.19 88 LEU A CA 1
ATOM 653 C C . LEU A 1 88 ? -0.692 -6.353 -6.413 1.00 98.19 88 LEU A C 1
ATOM 655 O O . LEU A 1 88 ? -1.014 -5.346 -7.050 1.00 98.19 88 LEU A O 1
ATOM 659 N N . TYR A 1 89 ? -0.904 -6.474 -5.109 1.00 98.69 89 TYR A N 1
ATOM 660 C CA . TYR A 1 89 ? -1.389 -5.385 -4.272 1.00 98.69 89 TYR A CA 1
ATOM 661 C C . TYR A 1 89 ? -0.211 -4.655 -3.637 1.00 98.69 89 TYR A C 1
ATOM 663 O O . TYR A 1 89 ? 0.690 -5.282 -3.085 1.00 98.69 89 TYR A O 1
ATOM 671 N N . ILE A 1 90 ? -0.223 -3.324 -3.723 1.00 98.81 90 ILE A N 1
ATOM 672 C CA . ILE A 1 90 ? 0.825 -2.453 -3.182 1.00 98.81 90 ILE A CA 1
ATOM 673 C C . ILE A 1 90 ? 0.180 -1.403 -2.287 1.00 98.81 90 ILE A C 1
ATOM 675 O O . ILE A 1 90 ? -0.688 -0.664 -2.752 1.00 98.81 90 ILE A O 1
ATOM 679 N N . GLY A 1 91 ? 0.636 -1.322 -1.040 1.00 98.75 91 GLY A N 1
ATOM 680 C CA . GLY A 1 91 ? 0.452 -0.177 -0.153 1.00 98.75 91 GLY A CA 1
ATOM 681 C C . GLY A 1 91 ? 1.745 0.633 -0.110 1.00 98.75 91 GLY A C 1
ATOM 682 O O . GLY A 1 91 ? 2.801 0.068 0.175 1.00 98.75 91 GLY A O 1
ATOM 683 N N . ALA A 1 92 ? 1.693 1.921 -0.430 1.00 98.56 92 ALA A N 1
ATOM 684 C CA . ALA A 1 92 ? 2.863 2.786 -0.546 1.00 98.56 92 ALA A CA 1
ATOM 685 C C . ALA A 1 92 ? 2.645 4.110 0.191 1.00 98.56 92 ALA A C 1
ATOM 687 O O . ALA A 1 92 ? 1.700 4.853 -0.073 1.00 98.56 92 ALA A O 1
ATOM 688 N N . GLU A 1 93 ? 3.540 4.430 1.115 1.00 98.56 93 GLU A N 1
ATOM 689 C CA . GLU A 1 93 ? 3.550 5.730 1.772 1.00 98.56 93 GLU A CA 1
ATOM 690 C C . GLU A 1 93 ? 4.092 6.810 0.824 1.00 98.56 93 GLU A C 1
ATOM 692 O O . GLU A 1 93 ? 5.071 6.604 0.111 1.00 98.56 93 GLU A O 1
ATOM 697 N N . TYR A 1 94 ? 3.451 7.980 0.798 1.00 98.12 94 TYR A N 1
ATOM 698 C CA . TYR A 1 94 ? 3.853 9.057 -0.106 1.00 98.12 94 TYR A CA 1
ATOM 699 C C . TYR A 1 94 ? 5.229 9.619 0.281 1.00 98.12 94 TYR A C 1
ATOM 701 O O . TYR A 1 94 ? 5.392 10.157 1.380 1.00 98.12 94 TYR A O 1
ATOM 709 N N . SER A 1 95 ? 6.185 9.569 -0.645 1.00 97.19 95 SER A N 1
ATOM 710 C CA . SER A 1 95 ? 7.503 10.185 -0.479 1.00 97.19 95 SER A CA 1
ATOM 711 C C . SER A 1 95 ? 7.492 11.656 -0.897 1.00 97.19 95 SER A C 1
ATOM 713 O O . SER A 1 95 ? 6.905 12.017 -1.916 1.00 97.19 95 SER A O 1
ATOM 715 N N . ASN A 1 96 ? 8.188 12.496 -0.129 1.00 96.50 96 ASN A N 1
ATOM 716 C CA . ASN A 1 96 ? 8.427 13.903 -0.468 1.00 96.50 96 ASN A CA 1
ATOM 717 C C . ASN A 1 96 ? 9.785 14.118 -1.176 1.00 96.50 96 ASN A C 1
ATOM 719 O O . ASN A 1 96 ? 10.203 15.262 -1.338 1.00 96.50 96 ASN A O 1
ATOM 723 N N . LEU A 1 97 ? 10.508 13.051 -1.537 1.00 95.31 97 LEU A N 1
ATOM 724 C CA . LEU A 1 97 ? 11.870 13.141 -2.062 1.00 95.31 97 LEU A CA 1
ATOM 725 C C . LEU A 1 97 ? 11.889 13.392 -3.577 1.00 95.31 97 LEU A C 1
ATOM 727 O O . LEU A 1 97 ? 11.625 12.482 -4.366 1.00 95.31 97 LEU A O 1
ATOM 731 N N . GLY A 1 98 ? 12.311 14.591 -3.974 1.00 92.81 98 GLY A N 1
ATOM 732 C CA . GLY A 1 98 ? 12.501 14.971 -5.374 1.00 92.81 98 GLY A CA 1
ATOM 733 C C . GLY A 1 98 ? 11.280 15.639 -6.002 1.00 92.81 98 GLY A C 1
ATOM 734 O O . GLY A 1 98 ? 10.398 16.150 -5.307 1.00 92.81 98 GLY A O 1
ATOM 735 N N . ASP A 1 99 ? 11.210 15.596 -7.332 1.00 91.75 99 ASP A N 1
ATOM 736 C CA . ASP A 1 99 ? 10.140 16.238 -8.098 1.00 91.75 99 ASP A CA 1
ATOM 737 C C . ASP A 1 99 ? 8.776 15.564 -7.837 1.00 91.75 99 ASP A C 1
ATOM 739 O O . ASP A 1 99 ? 8.568 14.364 -8.077 1.00 91.75 99 ASP A O 1
ATOM 743 N N . MET A 1 100 ? 7.821 16.368 -7.354 1.00 91.88 100 MET A N 1
ATOM 744 C CA . MET A 1 100 ? 6.470 15.932 -6.993 1.00 91.88 100 MET A CA 1
ATOM 745 C C . MET A 1 100 ? 5.708 15.321 -8.171 1.00 91.88 100 MET A C 1
ATOM 747 O O . MET A 1 100 ? 4.910 14.414 -7.960 1.00 91.88 100 MET A O 1
ATOM 751 N N . SER A 1 101 ? 5.975 15.740 -9.410 1.00 91.75 101 SER A N 1
ATOM 752 C CA . SER A 1 101 ? 5.301 15.197 -10.595 1.00 91.75 101 SER A CA 1
ATOM 753 C C . SER A 1 101 ? 5.504 13.688 -10.754 1.00 91.75 101 SER A C 1
ATOM 755 O O . SER A 1 101 ? 4.619 13.006 -11.271 1.00 91.75 101 SER A O 1
ATOM 757 N N . TYR A 1 102 ? 6.617 13.143 -10.252 1.00 92.44 102 TYR A N 1
ATOM 758 C CA . TYR A 1 102 ? 6.877 11.702 -10.240 1.00 92.44 102 TYR A CA 1
ATOM 759 C C . TYR A 1 102 ? 6.372 11.024 -8.970 1.00 92.44 102 TYR A C 1
ATOM 761 O O . TYR A 1 102 ? 5.919 9.881 -9.036 1.00 92.44 102 TYR A O 1
ATOM 769 N N . ARG A 1 103 ? 6.419 11.715 -7.822 1.00 94.38 103 ARG A N 1
ATOM 770 C CA . ARG A 1 103 ? 5.876 11.197 -6.552 1.00 94.38 103 ARG A CA 1
ATOM 771 C C . ARG A 1 103 ? 4.363 10.994 -6.651 1.00 94.38 103 ARG A C 1
ATOM 773 O O . ARG A 1 103 ? 3.837 9.976 -6.212 1.00 94.38 103 ARG A O 1
ATOM 780 N N . ASP A 1 104 ? 3.688 11.909 -7.335 1.00 94.88 104 ASP A N 1
ATOM 781 C CA . ASP A 1 104 ? 2.247 11.915 -7.588 1.00 94.88 104 ASP A CA 1
ATOM 782 C C . ASP A 1 104 ? 1.746 10.711 -8.396 1.00 94.88 104 ASP A C 1
ATOM 784 O O . ASP A 1 104 ? 0.558 10.374 -8.344 1.00 94.88 104 ASP A O 1
ATOM 788 N N . LEU A 1 105 ? 2.638 10.051 -9.141 1.00 95.00 105 LEU A N 1
ATOM 789 C CA . LEU A 1 105 ? 2.316 8.862 -9.930 1.00 95.00 105 LEU A CA 1
ATOM 790 C C . LEU A 1 105 ? 2.202 7.599 -9.071 1.00 95.00 105 LEU A C 1
ATOM 792 O O . LEU A 1 105 ? 1.606 6.619 -9.530 1.00 95.00 105 LEU A O 1
ATOM 796 N N . VAL A 1 106 ? 2.742 7.613 -7.848 1.00 97.50 106 VAL A N 1
ATOM 797 C CA . VAL A 1 106 ? 2.708 6.485 -6.915 1.00 97.50 106 VAL A CA 1
ATOM 798 C C . VAL A 1 106 ? 1.437 6.577 -6.063 1.00 97.50 106 VAL A C 1
ATOM 800 O O . VAL A 1 106 ? 1.333 7.434 -5.183 1.00 97.50 106 VAL A O 1
ATOM 803 N N . PRO A 1 107 ? 0.427 5.724 -6.307 1.00 98.12 107 PRO A N 1
ATOM 804 C CA . PRO A 1 107 ? -0.776 5.713 -5.492 1.00 98.12 107 PRO A CA 1
ATOM 805 C C . PRO A 1 107 ? -0.503 5.093 -4.123 1.00 98.12 107 PRO A C 1
ATOM 807 O O . PRO A 1 107 ? 0.305 4.179 -3.999 1.00 98.12 107 PRO A O 1
ATOM 810 N N . SER A 1 108 ? -1.257 5.526 -3.115 1.00 98.31 108 SER A N 1
ATOM 811 C CA . SER A 1 108 ? -1.150 4.955 -1.770 1.00 98.31 108 SER A CA 1
ATOM 812 C C . SER A 1 108 ? -1.578 3.490 -1.690 1.00 98.31 108 SER A C 1
ATOM 814 O O . SER A 1 108 ? -0.985 2.730 -0.940 1.00 98.31 108 SER A O 1
ATOM 816 N N . ILE A 1 109 ? -2.579 3.078 -2.475 1.00 98.75 109 ILE A N 1
ATOM 817 C CA . ILE A 1 109 ? -2.968 1.671 -2.632 1.00 98.75 109 ILE A CA 1
ATOM 818 C C . ILE A 1 109 ? -3.151 1.405 -4.122 1.00 98.75 109 ILE A C 1
ATOM 820 O O . ILE A 1 109 ? -3.751 2.222 -4.823 1.00 98.75 109 ILE A O 1
ATOM 824 N N . SER A 1 110 ? -2.664 0.276 -4.632 1.00 98.62 110 SER A N 1
ATOM 825 C CA . SER A 1 110 ? -2.939 -0.159 -6.006 1.00 98.62 110 SER A CA 1
ATOM 826 C C . SER A 1 110 ? -3.023 -1.670 -6.153 1.00 98.62 110 SER A C 1
ATOM 828 O O . SER A 1 110 ? -2.398 -2.396 -5.388 1.00 98.62 110 SER A O 1
ATOM 830 N N . SER A 1 111 ? -3.778 -2.119 -7.159 1.00 98.56 111 SER A N 1
ATOM 831 C CA . SER A 1 111 ? -3.745 -3.493 -7.671 1.00 98.56 111 SER A CA 1
ATOM 832 C C . SER A 1 111 ? -3.255 -3.479 -9.115 1.00 98.56 111 SER A C 1
ATOM 834 O O . SER A 1 111 ? -3.764 -2.706 -9.944 1.00 98.56 111 SER A O 1
ATOM 836 N N . ARG A 1 112 ? -2.234 -4.291 -9.396 1.00 97.88 112 ARG A N 1
ATOM 837 C CA . ARG A 1 112 ? -1.468 -4.291 -10.646 1.00 97.88 112 ARG A CA 1
ATOM 838 C C . ARG A 1 112 ? -1.299 -5.698 -11.215 1.00 97.88 112 ARG A C 1
ATOM 840 O O . ARG A 1 112 ? -1.194 -6.668 -10.470 1.00 97.88 112 ARG A O 1
ATOM 847 N N . HIS A 1 113 ? -1.224 -5.787 -12.538 1.00 96.19 113 HIS A N 1
ATOM 848 C CA . HIS A 1 113 ? -0.854 -7.009 -13.255 1.00 96.19 113 HIS A CA 1
ATOM 849 C C . HIS A 1 113 ? 0.587 -7.404 -12.929 1.00 96.19 113 HIS A C 1
ATOM 851 O O . HIS A 1 113 ? 1.465 -6.546 -12.932 1.00 96.19 113 HIS A O 1
ATOM 857 N N . LEU A 1 114 ? 0.862 -8.691 -12.711 1.00 94.00 114 LEU A N 1
ATOM 858 C CA . LEU A 1 114 ? 2.186 -9.150 -12.263 1.00 94.00 114 LEU A CA 1
ATOM 859 C C . LEU A 1 114 ? 3.291 -8.949 -13.303 1.00 94.00 114 LEU A C 1
ATOM 861 O O . LEU A 1 114 ? 4.391 -8.521 -12.970 1.00 94.00 114 LEU A O 1
ATOM 865 N N . LYS A 1 115 ? 2.985 -9.193 -14.581 1.00 90.25 115 LYS A N 1
ATOM 866 C CA . LYS A 1 115 ? 3.972 -9.112 -15.666 1.00 90.25 115 LYS A CA 1
ATOM 867 C C . LYS A 1 115 ? 4.259 -7.681 -16.131 1.00 90.25 115 LYS A C 1
ATOM 869 O O . LYS A 1 115 ? 5.399 -7.347 -16.451 1.00 90.25 115 LYS A O 1
ATOM 874 N N . THR A 1 116 ? 3.220 -6.851 -16.229 1.00 93.25 116 THR A N 1
ATOM 875 C CA . THR A 1 116 ? 3.323 -5.486 -16.782 1.00 93.25 116 THR A CA 1
ATOM 876 C C . THR A 1 116 ? 3.445 -4.415 -15.703 1.00 93.25 116 THR A C 1
ATOM 878 O O . THR A 1 116 ? 3.904 -3.312 -15.991 1.00 93.25 116 THR A O 1
ATOM 881 N N . LEU A 1 117 ? 3.028 -4.714 -14.467 1.00 95.88 117 LEU A N 1
ATOM 882 C CA . LEU A 1 117 ? 2.916 -3.773 -13.346 1.00 95.88 117 LEU A CA 1
ATOM 883 C C . LEU A 1 117 ? 1.994 -2.571 -13.624 1.00 95.88 117 LEU A C 1
ATOM 885 O O . LEU A 1 117 ? 1.955 -1.605 -12.855 1.00 95.88 117 LEU A O 1
ATOM 889 N N . GLU A 1 118 ? 1.205 -2.633 -14.697 1.00 95.94 118 GLU A N 1
ATOM 890 C CA . GLU A 1 118 ? 0.117 -1.698 -14.962 1.00 95.94 118 GLU A CA 1
ATOM 891 C C . GLU A 1 118 ? -1.070 -1.991 -14.046 1.00 95.94 118 GLU A C 1
ATOM 893 O O . GLU A 1 118 ? -1.215 -3.094 -13.522 1.00 95.94 118 GLU A O 1
ATOM 898 N N . PHE A 1 119 ? -1.939 -1.000 -13.854 1.00 97.62 119 PHE A N 1
ATOM 899 C CA . PHE A 1 119 ? -3.173 -1.189 -13.092 1.00 97.62 119 PHE A CA 1
ATOM 900 C C . PHE A 1 119 ? -4.022 -2.308 -13.702 1.00 97.62 119 PHE A C 1
ATOM 902 O O . PHE A 1 119 ? -4.182 -2.355 -14.921 1.00 97.62 119 PHE A O 1
ATOM 909 N N . VAL A 1 120 ? -4.583 -3.175 -12.852 1.00 97.62 120 VAL A N 1
ATOM 910 C CA . VAL A 1 120 ? -5.455 -4.278 -13.294 1.00 97.62 120 VAL A CA 1
ATOM 911 C C . VAL A 1 120 ? -6.624 -3.758 -14.125 1.00 97.62 120 VAL A C 1
ATOM 913 O O . VAL A 1 120 ? -6.970 -4.346 -15.148 1.00 97.62 120 VAL A O 1
ATOM 916 N N . HIS A 1 121 ? -7.199 -2.627 -13.709 1.00 97.56 121 HIS A N 1
ATOM 917 C CA . HIS A 1 121 ? -8.236 -1.917 -14.452 1.00 97.56 121 HIS A CA 1
ATOM 918 C C . HIS A 1 121 ? -7.940 -0.417 -14.490 1.00 97.56 121 HIS A C 1
ATOM 920 O O . HIS A 1 121 ? -7.502 0.162 -13.491 1.00 97.56 121 HIS A O 1
ATOM 926 N N . ARG A 1 122 ? -8.195 0.216 -15.640 1.00 96.44 122 ARG A N 1
ATOM 927 C CA . ARG A 1 122 ? -8.142 1.669 -15.843 1.00 96.44 122 ARG A CA 1
ATOM 928 C C . ARG A 1 122 ? -9.025 2.064 -17.025 1.00 96.44 122 ARG A C 1
ATOM 930 O O . ARG A 1 122 ? -8.837 1.553 -18.124 1.00 96.44 122 ARG A O 1
ATOM 937 N N . ASP A 1 123 ? -9.909 3.024 -16.810 1.00 96.38 123 ASP A N 1
ATOM 938 C CA . ASP A 1 123 ? -10.755 3.648 -17.829 1.00 96.38 123 ASP A CA 1
ATOM 939 C C . ASP A 1 123 ? -11.003 5.135 -17.484 1.00 96.38 123 ASP A C 1
ATOM 941 O O . ASP A 1 123 ? -10.269 5.733 -16.691 1.00 96.38 123 ASP A O 1
ATOM 945 N N . SER A 1 124 ? -12.008 5.754 -18.109 1.00 94.81 124 SER A N 1
ATOM 946 C CA . SER A 1 124 ? -12.411 7.139 -17.834 1.00 94.81 124 SER A CA 1
ATOM 947 C C . SER A 1 124 ? -13.084 7.338 -16.473 1.00 94.81 124 SER A C 1
ATOM 949 O O . SER A 1 124 ? -13.126 8.465 -15.987 1.00 94.81 124 SER A O 1
ATOM 951 N N . GLU A 1 125 ? -13.631 6.284 -15.865 1.00 91.56 125 GLU A N 1
ATOM 952 C CA . GLU A 1 125 ? -14.310 6.349 -14.566 1.00 91.56 125 GLU A CA 1
ATOM 953 C C . GLU A 1 125 ? -13.345 6.173 -13.394 1.00 91.56 125 GLU A C 1
ATOM 955 O O . GLU A 1 125 ? -13.603 6.666 -12.293 1.00 91.56 125 GLU A O 1
ATOM 960 N N . GLY A 1 126 ? -12.234 5.469 -13.603 1.00 94.75 126 GLY A N 1
ATOM 961 C CA . GLY A 1 126 ? -11.231 5.289 -12.569 1.00 94.75 126 GLY A CA 1
ATOM 962 C C . GLY A 1 126 ? -10.202 4.216 -12.884 1.00 94.75 126 GLY A C 1
ATOM 963 O O . GLY A 1 126 ? -9.932 3.872 -14.031 1.00 94.75 126 GLY A O 1
ATOM 964 N N . ALA A 1 127 ? -9.572 3.713 -11.829 1.00 97.25 127 ALA A N 1
ATOM 965 C CA . ALA A 1 127 ? -8.601 2.631 -11.903 1.00 97.25 127 ALA A CA 1
ATOM 966 C C . ALA A 1 127 ? -8.554 1.873 -10.572 1.00 97.25 127 ALA A C 1
ATOM 968 O O . ALA A 1 127 ? -9.024 2.388 -9.556 1.00 97.25 127 ALA A O 1
ATOM 969 N N . THR A 1 128 ? -7.905 0.708 -10.552 1.00 98.12 128 THR A N 1
ATOM 970 C CA . THR A 1 128 ? -7.622 -0.074 -9.334 1.00 98.12 128 THR A CA 1
ATOM 971 C C . THR A 1 128 ? -6.537 0.581 -8.471 1.00 98.12 128 THR A C 1
ATOM 973 O O . THR A 1 128 ? -5.438 0.043 -8.289 1.00 98.12 128 THR A O 1
ATOM 976 N N . ARG A 1 129 ? -6.810 1.795 -7.983 1.00 98.00 129 ARG A N 1
ATOM 977 C CA . ARG A 1 129 ? -5.901 2.593 -7.155 1.00 98.00 129 ARG A CA 1
ATOM 978 C C . ARG A 1 129 ? -6.646 3.545 -6.224 1.00 98.00 129 ARG A C 1
ATOM 980 O O . ARG A 1 129 ? -7.705 4.054 -6.572 1.00 98.00 129 ARG A O 1
ATOM 987 N N . MET A 1 130 ? -6.001 3.899 -5.119 1.00 97.56 130 MET A N 1
ATOM 988 C CA . MET A 1 130 ? -6.392 5.005 -4.244 1.00 97.56 130 MET A CA 1
ATOM 989 C C . MET A 1 130 ? -5.228 5.961 -4.031 1.00 97.56 130 MET A C 1
ATOM 991 O O . MET A 1 130 ? -4.082 5.543 -3.841 1.00 97.56 130 MET A O 1
ATOM 995 N N . VAL A 1 131 ? -5.527 7.257 -4.055 1.00 97.38 131 VAL A N 1
ATOM 996 C CA . VAL A 1 131 ? -4.541 8.332 -3.916 1.00 97.38 131 VAL A CA 1
ATOM 997 C C . VAL A 1 131 ? -5.033 9.319 -2.882 1.00 97.38 131 VAL A C 1
ATOM 999 O O . VAL A 1 131 ? -6.150 9.815 -2.994 1.00 97.38 131 VAL A O 1
ATOM 1002 N N . VAL A 1 132 ? -4.193 9.586 -1.882 1.00 97.69 132 VAL A N 1
ATOM 1003 C CA . VAL A 1 132 ? -4.455 10.633 -0.896 1.00 97.69 132 VAL A CA 1
ATOM 1004 C C . VAL A 1 132 ? -4.591 11.958 -1.637 1.00 97.69 132 VAL A C 1
ATOM 1006 O O . VAL A 1 132 ? -3.800 12.250 -2.536 1.00 97.69 132 VAL A O 1
ATOM 1009 N N . LYS A 1 133 ? -5.597 12.749 -1.271 1.00 97.25 133 LYS A N 1
ATOM 1010 C CA . LYS A 1 133 ? -5.880 14.050 -1.880 1.00 97.25 133 LYS A CA 1
ATOM 1011 C C . LYS A 1 133 ? -4.627 14.910 -2.016 1.00 97.25 133 LYS A C 1
ATOM 1013 O O . LYS A 1 133 ? -3.753 14.903 -1.142 1.00 97.25 133 LYS A O 1
ATOM 1018 N N . ALA A 1 134 ? -4.560 15.653 -3.117 1.00 96.00 134 ALA A N 1
ATOM 1019 C CA . ALA A 1 134 ? -3.357 16.366 -3.524 1.00 96.00 134 ALA A CA 1
ATOM 1020 C C . ALA A 1 134 ? -2.873 17.359 -2.458 1.00 96.00 134 ALA A C 1
ATOM 1022 O O . ALA A 1 134 ? -1.674 17.472 -2.216 1.00 96.00 134 ALA A O 1
ATOM 1023 N N . GLU A 1 135 ? -3.821 18.007 -1.787 1.00 95.81 135 GLU A N 1
ATOM 1024 C CA . GLU A 1 135 ? -3.624 18.976 -0.716 1.00 95.81 135 GLU A CA 1
ATOM 1025 C C . GLU A 1 135 ? -3.248 18.355 0.643 1.00 95.81 135 GLU A C 1
ATOM 1027 O O . GLU A 1 135 ? -2.895 19.090 1.557 1.00 95.81 135 GLU A O 1
ATOM 1032 N N . LEU A 1 136 ? -3.309 17.024 0.793 1.00 96.50 136 LEU A N 1
ATOM 1033 C CA . LEU A 1 136 ? -3.019 16.326 2.055 1.00 96.50 136 LEU A CA 1
ATOM 1034 C C . LEU A 1 136 ? -1.803 15.396 1.993 1.00 96.50 136 LEU A C 1
ATOM 1036 O O . LEU A 1 136 ? -1.166 15.174 3.016 1.00 96.50 136 LEU A O 1
ATOM 1040 N N . ARG A 1 137 ? -1.464 14.825 0.833 1.00 94.75 137 ARG A N 1
ATOM 1041 C CA . ARG A 1 137 ? -0.474 13.728 0.702 1.00 94.75 137 ARG A CA 1
ATOM 1042 C C . ARG A 1 137 ? 0.950 14.039 1.198 1.00 94.75 137 ARG A C 1
ATOM 1044 O O . ARG A 1 137 ? 1.680 13.124 1.587 1.00 94.75 137 ARG A O 1
ATOM 1051 N N . SER A 1 138 ? 1.358 15.308 1.219 1.00 93.75 138 SER A N 1
ATOM 1052 C CA . SER A 1 138 ? 2.670 15.719 1.741 1.00 93.75 138 SER A CA 1
ATOM 1053 C C . SER A 1 138 ? 2.761 15.633 3.270 1.00 93.75 138 SER A C 1
ATOM 1055 O O . SER A 1 138 ? 3.853 15.378 3.782 1.00 93.75 138 SER A O 1
ATOM 1057 N N . GLU A 1 139 ? 1.638 15.785 3.980 1.00 94.56 139 GLU A N 1
ATOM 1058 C CA . GLU A 1 139 ? 1.550 15.846 5.450 1.00 94.56 139 GLU A CA 1
ATOM 1059 C C . GLU A 1 139 ? 0.838 14.624 6.054 1.00 94.56 139 GLU A C 1
ATOM 1061 O O . GLU A 1 139 ? 1.274 14.070 7.065 1.00 94.56 139 GLU A O 1
ATOM 1066 N N . PHE A 1 140 ? -0.238 14.156 5.419 1.00 96.69 140 PHE A N 1
ATOM 1067 C CA . PHE A 1 140 ? -1.003 12.983 5.832 1.00 96.69 140 PHE A CA 1
ATOM 1068 C C . PHE A 1 140 ? -0.316 11.702 5.345 1.00 96.69 140 PHE A C 1
ATOM 1070 O O . PHE A 1 140 ? -0.664 11.125 4.312 1.00 96.69 140 PHE A O 1
ATOM 1077 N N . LYS A 1 141 ? 0.706 11.269 6.087 1.00 96.44 141 LYS A N 1
ATOM 1078 C CA . LYS A 1 141 ? 1.465 10.045 5.798 1.00 96.44 141 LYS A CA 1
ATOM 1079 C C . LYS A 1 141 ? 0.742 8.805 6.314 1.00 96.44 141 LYS A C 1
ATOM 1081 O O . LYS A 1 141 ? 0.503 8.676 7.513 1.00 96.44 141 LYS A O 1
ATOM 1086 N N . ILE A 1 142 ? 0.439 7.879 5.407 1.00 98.12 142 ILE A N 1
ATOM 1087 C CA . ILE A 1 142 ? -0.120 6.565 5.734 1.00 98.12 142 ILE A CA 1
ATOM 1088 C C . ILE A 1 142 ? 1.028 5.564 5.735 1.00 98.12 142 ILE A C 1
ATOM 1090 O O . ILE A 1 142 ? 1.505 5.183 4.668 1.00 98.12 142 ILE A O 1
ATOM 1094 N N . LYS A 1 143 ? 1.478 5.150 6.922 1.00 98.00 143 LYS A N 1
ATOM 1095 C CA . LYS A 1 143 ? 2.513 4.124 7.051 1.00 98.00 143 LYS A CA 1
ATOM 1096 C C . LYS A 1 143 ? 1.871 2.745 6.931 1.00 98.00 143 LYS A C 1
ATOM 1098 O O . LYS A 1 143 ? 1.045 2.387 7.770 1.00 98.00 143 LYS A O 1
ATOM 1103 N N . PHE A 1 144 ? 2.257 1.959 5.934 1.00 98.44 144 PHE A N 1
ATOM 1104 C CA . PHE A 1 144 ? 1.783 0.587 5.752 1.00 98.44 144 PHE A CA 1
ATOM 1105 C C . PHE A 1 144 ? 2.623 -0.372 6.595 1.00 98.44 144 PHE A C 1
ATOM 1107 O O . PHE A 1 144 ? 3.839 -0.448 6.434 1.00 98.44 144 PHE A O 1
ATOM 1114 N N . VAL A 1 145 ? 1.974 -1.084 7.516 1.00 97.69 145 VAL A N 1
ATOM 1115 C CA . VAL A 1 145 ? 2.630 -2.017 8.446 1.00 97.69 145 VAL A CA 1
ATOM 1116 C C . VAL A 1 145 ? 2.558 -3.445 7.917 1.00 97.69 145 VAL A C 1
ATOM 1118 O O . VAL A 1 145 ? 3.529 -4.189 7.998 1.00 97.69 145 VAL A O 1
ATOM 1121 N N . SER A 1 146 ? 1.405 -3.842 7.378 1.00 97.81 146 SER A N 1
ATOM 1122 C CA . SER A 1 146 ? 1.187 -5.182 6.831 1.00 97.81 146 SER A CA 1
ATOM 1123 C C . SER A 1 146 ? 0.016 -5.194 5.855 1.00 97.81 146 SER A C 1
ATOM 1125 O O . SER A 1 146 ? -0.806 -4.273 5.842 1.00 97.81 146 SER A O 1
ATOM 1127 N N . GLY A 1 147 ? -0.060 -6.243 5.044 1.00 97.62 147 GLY A N 1
ATOM 1128 C CA . GLY A 1 147 ? -1.130 -6.469 4.091 1.00 97.62 147 GLY A CA 1
ATOM 1129 C C . GLY A 1 147 ? -1.267 -7.952 3.775 1.00 97.62 147 GLY A C 1
ATOM 1130 O O . GLY A 1 147 ? -0.281 -8.687 3.778 1.00 97.62 147 GLY A O 1
ATOM 1131 N N . PHE A 1 148 ? -2.502 -8.400 3.586 1.00 97.31 148 PHE A N 1
ATOM 1132 C CA . PHE A 1 148 ? -2.836 -9.808 3.373 1.00 97.31 148 PHE A CA 1
ATOM 1133 C C . PHE A 1 148 ? -4.210 -9.939 2.713 1.00 97.31 148 PHE A C 1
ATOM 1135 O O . PHE A 1 148 ? -5.014 -9.007 2.732 1.00 97.31 148 PHE A O 1
ATOM 1142 N N . SER A 1 149 ? -4.510 -11.111 2.159 1.00 96.12 149 SER A N 1
ATOM 1143 C CA . SER A 1 149 ? -5.852 -11.456 1.685 1.00 96.12 149 SER A CA 1
ATOM 1144 C C . SER A 1 149 ? -6.549 -12.413 2.637 1.00 96.12 149 SER A C 1
ATOM 1146 O O . SER A 1 149 ? -5.916 -13.316 3.179 1.00 96.12 149 SER A O 1
ATOM 1148 N N . TYR A 1 150 ? -7.856 -12.248 2.798 1.00 95.38 150 TYR A N 1
ATOM 1149 C CA . TYR A 1 150 ? -8.699 -13.168 3.551 1.00 95.38 150 TYR A CA 1
ATOM 1150 C C . TYR A 1 150 ? -10.141 -13.083 3.038 1.00 95.38 150 TYR A C 1
ATOM 1152 O O . TYR A 1 150 ? -10.656 -11.991 2.805 1.00 95.38 150 TYR A O 1
ATOM 1160 N N . ASN A 1 151 ? -10.779 -14.237 2.826 1.00 93.56 151 ASN A N 1
ATOM 1161 C CA . ASN A 1 151 ? -12.204 -14.360 2.493 1.00 93.56 151 ASN A CA 1
ATOM 1162 C C . ASN A 1 151 ? -12.717 -13.417 1.372 1.00 93.56 151 ASN A C 1
ATOM 1164 O O . ASN A 1 151 ? -13.747 -12.762 1.505 1.00 93.56 151 ASN A O 1
ATOM 1168 N N . GLY A 1 152 ? -11.978 -13.307 0.261 1.00 94.69 152 GLY A N 1
ATOM 1169 C CA . GLY A 1 152 ? -12.369 -12.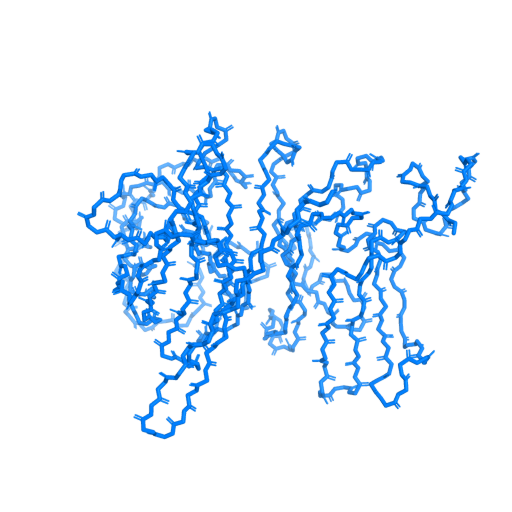474 -0.890 1.00 94.69 152 GLY A CA 1
ATOM 1170 C C . GLY A 1 152 ? -12.067 -10.974 -0.755 1.00 94.69 152 GLY A C 1
ATOM 1171 O O . GLY A 1 152 ? -12.364 -10.203 -1.675 1.00 94.69 152 GLY A O 1
ATOM 1172 N N . TYR A 1 153 ? -11.425 -10.561 0.335 1.00 97.25 153 TYR A N 1
ATOM 1173 C CA . TYR A 1 153 ? -10.959 -9.198 0.565 1.00 97.25 153 TYR A CA 1
ATOM 1174 C C . TYR A 1 153 ? -9.435 -9.145 0.657 1.00 97.25 153 TYR A C 1
ATOM 1176 O O . TYR A 1 153 ? -8.775 -10.123 1.017 1.00 97.25 153 TYR A O 1
ATOM 1184 N N . VAL A 1 154 ? -8.882 -7.971 0.372 1.00 98.00 154 VAL A N 1
ATOM 1185 C CA . VAL A 1 154 ? -7.525 -7.604 0.781 1.00 98.00 154 VAL A CA 1
ATOM 1186 C C . VAL A 1 154 ? -7.602 -6.633 1.945 1.00 98.00 154 VAL A C 1
ATOM 1188 O O . VAL A 1 154 ? -8.490 -5.779 1.983 1.00 98.00 154 VAL A O 1
ATOM 1191 N N . TYR A 1 155 ? -6.674 -6.764 2.882 1.00 98.38 155 TYR A 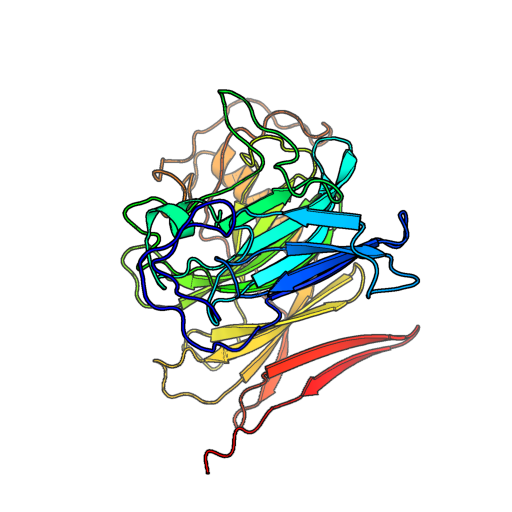N 1
ATOM 1192 C CA . TYR A 1 155 ? -6.591 -5.950 4.083 1.00 98.38 155 TYR A CA 1
ATOM 1193 C C . TYR A 1 155 ? -5.242 -5.249 4.144 1.00 98.38 155 TYR A C 1
ATOM 1195 O O . TYR A 1 155 ? -4.222 -5.827 3.766 1.00 98.38 155 TYR A O 1
ATOM 1203 N N . PHE A 1 156 ? -5.236 -4.030 4.673 1.00 98.69 156 PHE A N 1
ATOM 1204 C CA . PHE A 1 156 ? -4.019 -3.311 5.035 1.00 98.69 156 PHE A CA 1
ATOM 1205 C C . PHE A 1 156 ? -4.110 -2.864 6.487 1.00 98.69 156 PHE A C 1
ATOM 1207 O O . PHE A 1 156 ? -5.123 -2.311 6.911 1.00 98.69 156 PHE A O 1
ATOM 1214 N N . VAL A 1 157 ? -3.038 -3.074 7.246 1.00 98.44 157 VAL A N 1
ATOM 1215 C CA . VAL A 1 157 ? -2.871 -2.472 8.572 1.00 98.44 157 VAL A CA 1
ATOM 1216 C C . VAL A 1 157 ? -1.957 -1.269 8.425 1.00 98.44 157 VAL A C 1
ATOM 1218 O O . VAL A 1 157 ? -0.842 -1.389 7.907 1.00 98.44 157 VAL A O 1
ATOM 1221 N N . THR A 1 158 ? -2.431 -0.110 8.866 1.00 98.19 158 THR A N 1
ATOM 1222 C CA . THR A 1 158 ? -1.736 1.165 8.698 1.00 98.19 158 THR A CA 1
ATOM 1223 C C . THR A 1 158 ? -1.611 1.919 10.011 1.00 98.19 158 THR A C 1
ATOM 1225 O O . THR A 1 158 ? -2.478 1.840 10.879 1.00 98.19 158 THR A O 1
ATOM 1228 N N . THR A 1 159 ? -0.539 2.696 10.125 1.00 96.56 159 THR A N 1
ATOM 1229 C CA . THR A 1 159 ? -0.371 3.730 11.147 1.00 96.56 159 THR A CA 1
ATOM 1230 C C . THR A 1 159 ? -0.454 5.083 10.452 1.00 96.56 159 THR A C 1
ATOM 1232 O O . THR A 1 159 ? 0.357 5.386 9.577 1.00 96.56 159 THR A O 1
ATOM 1235 N N . GLN A 1 160 ? -1.434 5.902 10.820 1.00 95.75 160 GLN A N 1
ATOM 1236 C CA . GLN A 1 160 ? -1.727 7.163 10.131 1.00 95.75 160 GLN A CA 1
ATOM 1237 C C . GLN A 1 160 ? -2.284 8.222 11.092 1.00 95.75 160 GLN A C 1
ATOM 1239 O O . GLN A 1 160 ? -2.764 7.864 12.171 1.00 95.75 160 GLN A O 1
ATOM 1244 N N . PRO A 1 161 ? -2.245 9.524 10.748 1.00 94.81 161 PRO A N 1
ATOM 1245 C CA . PRO A 1 161 ? -2.905 10.545 11.549 1.00 94.81 161 PRO A CA 1
ATOM 1246 C C . PRO A 1 161 ? -4.409 10.269 11.682 1.00 94.81 161 PRO A C 1
ATOM 1248 O O . PRO A 1 161 ? -5.081 9.863 10.731 1.00 94.81 161 PRO A O 1
ATOM 1251 N N . LYS A 1 162 ? -4.970 10.523 12.866 1.00 91.81 162 LYS A N 1
ATOM 1252 C CA . LYS A 1 162 ? -6.393 10.285 13.166 1.00 91.81 162 LYS A CA 1
ATOM 1253 C C . LYS A 1 162 ? -7.333 11.023 12.214 1.00 91.81 162 LYS A C 1
ATOM 1255 O O . LYS A 1 162 ? -8.382 10.501 11.842 1.00 91.81 162 LYS A O 1
ATOM 1260 N N . SER A 1 163 ? -6.955 12.229 11.813 1.00 93.00 163 SER A N 1
ATOM 1261 C CA . SER A 1 163 ? -7.656 13.049 10.827 1.00 93.00 163 SER A CA 1
ATOM 1262 C C . SER A 1 163 ? -6.659 13.995 10.152 1.00 93.00 163 SER A C 1
ATOM 1264 O O . SER A 1 163 ? -5.570 14.191 10.696 1.00 93.00 163 SER A O 1
ATOM 1266 N N . PRO A 1 164 ? -7.014 14.641 9.026 1.00 93.19 164 PRO A N 1
ATOM 1267 C CA . PRO A 1 164 ? -6.143 15.618 8.363 1.00 93.19 164 PRO A CA 1
ATOM 1268 C C . PRO A 1 164 ? -5.671 16.780 9.251 1.00 93.19 164 PRO A C 1
ATOM 1270 O O . PRO A 1 164 ? -4.700 17.444 8.923 1.00 93.19 164 PRO A O 1
ATOM 1273 N N . LYS A 1 165 ? -6.360 17.041 10.370 1.00 91.94 165 LYS A N 1
ATOM 1274 C CA . LYS A 1 165 ? -6.034 18.119 11.317 1.00 91.94 165 LYS A CA 1
ATOM 1275 C C . LYS A 1 165 ? -5.376 17.616 12.605 1.00 91.94 165 LYS A C 1
ATOM 1277 O O . LYS A 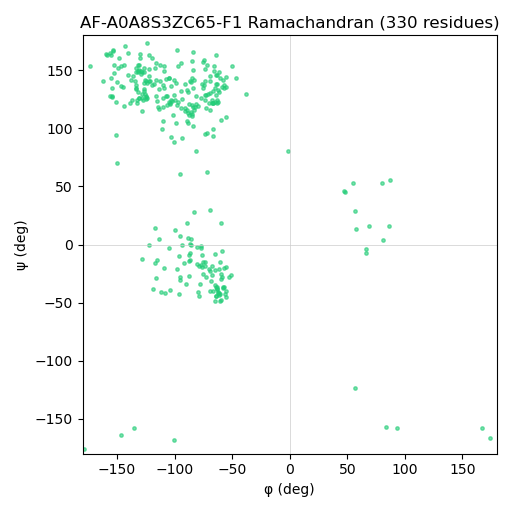1 165 ? -5.056 18.424 13.473 1.00 91.94 165 LYS A O 1
ATOM 1282 N N . SER A 1 166 ? -5.232 16.303 12.771 1.00 91.38 166 SER A N 1
ATOM 1283 C CA . SER A 1 166 ? -4.683 15.703 13.985 1.00 91.38 166 SER A CA 1
ATOM 1284 C C . SER A 1 166 ? -3.222 15.323 13.793 1.00 91.38 166 SER A C 1
ATOM 1286 O O . SER A 1 166 ? -2.847 14.799 12.750 1.00 91.38 166 SER A O 1
ATOM 1288 N N . LYS A 1 167 ? -2.414 15.530 14.834 1.00 87.56 167 LYS A N 1
ATOM 1289 C CA . LYS A 1 167 ? -1.048 14.990 14.919 1.00 87.56 167 LYS A CA 1
ATOM 1290 C C . LYS A 1 167 ? -0.998 13.622 15.608 1.00 87.56 167 LYS A C 1
ATOM 1292 O O . LYS A 1 167 ? 0.002 12.927 15.485 1.00 87.56 167 LYS A O 1
ATOM 1297 N N . GLU A 1 168 ? -2.064 13.245 16.317 1.00 90.06 168 GLU A N 1
ATOM 1298 C CA . GLU A 1 168 ? -2.201 11.939 16.970 1.00 90.06 168 GLU A CA 1
ATOM 1299 C C . GLU A 1 168 ? -2.247 10.845 15.900 1.00 90.06 168 GLU A C 1
ATOM 1301 O O . GLU A 1 168 ? -3.115 10.870 15.017 1.00 90.06 168 GLU A O 1
ATOM 1306 N N . LYS A 1 169 ? -1.319 9.890 15.980 1.00 91.69 169 LYS A N 1
ATOM 1307 C CA . LYS A 1 169 ? -1.307 8.708 15.119 1.00 91.69 169 LYS A CA 1
ATOM 1308 C C . LYS A 1 169 ? -2.167 7.603 15.717 1.00 91.69 169 LYS A C 1
ATOM 1310 O O . LYS A 1 169 ? -2.150 7.370 16.921 1.00 91.69 169 LYS A O 1
ATOM 1315 N N . VAL A 1 170 ? -2.886 6.905 14.849 1.00 92.50 170 VAL A N 1
ATOM 1316 C CA . VAL A 1 170 ? -3.738 5.766 15.191 1.00 92.50 170 VAL A CA 1
ATOM 1317 C C . VAL A 1 170 ? -3.444 4.603 14.257 1.00 92.50 170 VAL A C 1
ATOM 1319 O O . VAL A 1 170 ? -3.009 4.799 13.119 1.00 92.50 170 VAL A O 1
ATOM 1322 N N . THR A 1 171 ? -3.720 3.393 14.733 1.00 95.06 171 THR A N 1
ATOM 1323 C CA . THR A 1 171 ? -3.699 2.200 13.886 1.00 95.06 171 THR A CA 1
ATOM 1324 C C . THR A 1 171 ? -5.073 1.998 13.264 1.00 95.06 171 THR A C 1
ATOM 1326 O O . THR A 1 171 ? -6.090 2.050 13.962 1.00 95.06 171 THR A O 1
ATOM 1329 N N . ARG A 1 172 ? -5.125 1.746 11.957 1.00 96.00 172 ARG A N 1
ATOM 1330 C CA . ARG A 1 172 ? -6.341 1.302 11.269 1.00 96.00 172 ARG A CA 1
ATOM 1331 C C . ARG A 1 172 ? -6.104 -0.020 10.567 1.00 96.00 172 ARG A C 1
ATOM 1333 O O . ARG A 1 172 ? -4.995 -0.312 10.128 1.00 96.00 172 ARG A O 1
ATOM 1340 N N . ILE A 1 173 ? -7.173 -0.791 10.441 1.00 97.62 173 ILE A N 1
ATOM 1341 C CA . ILE A 1 173 ? -7.263 -1.871 9.470 1.00 97.62 173 ILE A CA 1
ATOM 1342 C C . ILE A 1 173 ? -8.270 -1.448 8.408 1.00 97.62 173 ILE A C 1
ATOM 1344 O O . ILE A 1 173 ? -9.394 -1.046 8.721 1.00 97.62 173 ILE A O 1
ATOM 1348 N N . SER A 1 174 ? -7.855 -1.493 7.150 1.00 97.75 174 SER A N 1
ATOM 1349 C CA . SER A 1 174 ? -8.736 -1.278 6.011 1.00 97.75 174 SER A CA 1
ATOM 1350 C C . SER A 1 174 ? -8.966 -2.573 5.258 1.00 97.75 174 SER A C 1
ATOM 1352 O O . SER A 1 174 ? -8.135 -3.480 5.313 1.00 97.75 174 SER A O 1
ATOM 1354 N N . ARG A 1 175 ? -10.110 -2.668 4.577 1.00 96.44 175 ARG A N 1
ATOM 1355 C CA . ARG A 1 175 ? -10.428 -3.773 3.673 1.00 96.44 175 ARG A CA 1
ATOM 1356 C C . ARG A 1 175 ? -10.952 -3.269 2.340 1.00 96.44 175 ARG A C 1
ATOM 1358 O O . ARG A 1 175 ? -11.550 -2.197 2.269 1.00 96.44 175 ARG A O 1
ATOM 1365 N N . LEU A 1 176 ? -10.773 -4.086 1.312 1.00 96.31 176 LEU A N 1
ATOM 1366 C CA . LEU A 1 176 ? -11.167 -3.813 -0.064 1.00 96.31 176 LEU A CA 1
ATOM 1367 C C . LEU A 1 176 ? -11.590 -5.118 -0.747 1.00 96.31 176 LEU A C 1
ATOM 1369 O O . LEU A 1 176 ? -10.907 -6.133 -0.602 1.00 96.31 176 LEU A O 1
ATOM 1373 N N . CYS A 1 177 ? -12.690 -5.113 -1.504 1.00 97.12 177 CYS A N 1
ATOM 1374 C CA . CYS A 1 177 ? -13.086 -6.286 -2.286 1.00 97.12 177 CYS A CA 1
ATOM 1375 C C . CYS A 1 177 ? -12.064 -6.555 -3.398 1.00 97.12 177 CYS A C 1
ATOM 1377 O O . CYS A 1 177 ? -11.750 -5.667 -4.189 1.00 97.12 177 CYS A O 1
ATOM 1379 N N . THR A 1 178 ? -11.623 -7.804 -3.532 1.00 95.56 178 THR A N 1
ATOM 1380 C CA . THR A 1 178 ? -10.734 -8.238 -4.630 1.00 95.56 178 THR A CA 1
ATOM 1381 C C . THR A 1 178 ? -11.329 -7.975 -6.020 1.00 95.56 178 THR A C 1
ATOM 1383 O O . THR A 1 178 ? -10.626 -7.559 -6.936 1.00 95.56 178 THR A O 1
ATOM 1386 N N . GLY A 1 179 ? -12.650 -8.139 -6.159 1.00 93.50 179 GLY A N 1
ATOM 1387 C CA . GLY A 1 179 ? -13.395 -7.928 -7.405 1.00 93.50 179 GLY A CA 1
ATOM 1388 C C . GLY A 1 179 ? -13.670 -6.469 -7.794 1.00 93.50 179 GLY A C 1
ATOM 1389 O O . GLY A 1 179 ? -14.304 -6.224 -8.821 1.00 93.50 179 GLY A O 1
ATOM 1390 N N . ASP A 1 180 ? -13.259 -5.491 -6.986 1.00 96.00 180 ASP A N 1
ATOM 1391 C CA . ASP A 1 180 ? -13.611 -4.089 -7.201 1.00 96.00 180 ASP A CA 1
ATOM 1392 C C . ASP A 1 180 ? -12.614 -3.370 -8.119 1.00 96.00 180 ASP A C 1
ATOM 1394 O O . ASP A 1 180 ? -11.460 -3.125 -7.770 1.00 96.00 180 ASP A O 1
ATOM 1398 N N . LYS A 1 181 ? -13.094 -2.981 -9.301 1.00 96.00 181 LYS A N 1
ATOM 1399 C CA . LYS A 1 181 ? -12.313 -2.295 -10.341 1.00 96.00 181 LYS A CA 1
ATOM 1400 C C . LYS A 1 181 ? -11.993 -0.832 -10.027 1.00 96.00 181 LYS A C 1
ATOM 1402 O O . LYS A 1 181 ? -11.091 -0.267 -10.642 1.00 96.00 181 LYS A O 1
ATOM 1407 N N . TYR A 1 182 ? -12.729 -0.220 -9.102 1.00 96.00 182 TYR A N 1
ATOM 1408 C CA . TYR A 1 182 ? -12.672 1.220 -8.826 1.00 96.00 182 TYR A CA 1
ATOM 1409 C C . TYR A 1 182 ? -12.314 1.543 -7.374 1.00 96.00 182 TYR A C 1
ATOM 1411 O O . TYR A 1 182 ? -12.254 2.712 -7.006 1.00 96.00 182 TYR A O 1
ATOM 1419 N N . PHE A 1 183 ? -12.105 0.513 -6.557 1.00 96.19 183 PHE A N 1
ATOM 1420 C CA . PHE A 1 183 ? -11.800 0.596 -5.130 1.00 96.19 183 PHE A CA 1
ATOM 1421 C C . PHE A 1 183 ? -12.852 1.364 -4.300 1.00 96.19 183 PHE A C 1
ATOM 1423 O O . PHE A 1 183 ? -12.551 1.933 -3.252 1.00 96.19 183 PHE A O 1
ATOM 1430 N N . ARG A 1 184 ? -14.116 1.345 -4.738 1.00 92.31 184 ARG A N 1
ATOM 1431 C CA . ARG A 1 184 ? -15.265 1.967 -4.051 1.00 92.31 184 ARG A CA 1
ATOM 1432 C C . ARG A 1 184 ? -15.718 1.201 -2.805 1.00 92.31 184 ARG A C 1
ATOM 1434 O O . ARG A 1 184 ? -16.479 1.734 -2.008 1.00 92.31 184 ARG A O 1
ATOM 1441 N N . SER A 1 185 ? -15.268 -0.038 -2.646 1.00 93.69 185 SER A N 1
ATOM 1442 C CA . SER A 1 185 ? -15.517 -0.907 -1.492 1.00 93.69 185 SER A CA 1
ATOM 1443 C C . SER A 1 185 ? -14.496 -0.736 -0.364 1.00 93.69 185 SER A C 1
ATOM 1445 O O . SER A 1 185 ? -14.538 -1.499 0.602 1.00 93.69 185 SER A O 1
ATOM 1447 N N . TYR A 1 186 ? -13.582 0.236 -0.474 1.00 96.19 186 TYR A N 1
ATOM 1448 C CA . TYR A 1 186 ? -12.619 0.529 0.583 1.00 96.19 186 TYR A CA 1
ATOM 1449 C C . TYR A 1 186 ? -13.332 1.008 1.851 1.00 96.19 186 TYR A C 1
ATOM 1451 O O . TYR A 1 186 ? -14.150 1.926 1.828 1.00 96.19 186 TYR A O 1
ATOM 1459 N N . ILE A 1 187 ? -13.015 0.389 2.980 1.00 94.25 187 ILE A N 1
ATOM 1460 C CA . ILE A 1 187 ? -13.518 0.781 4.298 1.00 94.25 187 ILE A CA 1
ATOM 1461 C C . ILE A 1 187 ? -12.353 0.688 5.267 1.00 94.25 187 ILE A C 1
ATOM 1463 O O . ILE A 1 187 ? -11.570 -0.257 5.188 1.00 94.25 187 ILE A O 1
ATOM 1467 N N . GLU A 1 188 ? -12.258 1.625 6.205 1.00 94.50 188 GLU A N 1
ATOM 1468 C CA . GLU A 1 188 ? -11.292 1.562 7.299 1.00 94.50 188 GLU A CA 1
ATOM 1469 C C . GLU A 1 188 ? -11.968 1.663 8.666 1.00 94.50 188 GLU A C 1
ATOM 1471 O O . GLU A 1 188 ? -12.907 2.439 8.862 1.00 94.50 188 GLU A O 1
ATOM 1476 N N . ILE A 1 189 ? -11.466 0.874 9.614 1.00 93.62 189 ILE A N 1
ATOM 1477 C CA . ILE A 1 189 ? -11.884 0.884 11.018 1.00 93.62 189 ILE A CA 1
ATOM 1478 C C . ILE A 1 189 ? -10.649 1.008 11.924 1.00 93.62 189 ILE A C 1
ATOM 1480 O O . ILE A 1 189 ? -9.561 0.546 11.558 1.00 93.62 189 ILE A O 1
ATOM 1484 N N . PRO A 1 190 ? -10.766 1.657 13.094 1.00 91.88 190 PRO A N 1
ATOM 1485 C CA . PRO A 1 190 ? -9.670 1.729 14.050 1.00 91.88 190 PRO A CA 1
ATOM 1486 C C . PRO A 1 190 ? -9.387 0.358 14.679 1.00 91.88 190 PRO A C 1
ATOM 1488 O O . PRO A 1 190 ? -10.304 -0.401 15.011 1.00 91.88 190 PRO A O 1
ATOM 1491 N N . LEU A 1 191 ? -8.098 0.069 14.857 1.00 90.31 191 LEU A N 1
ATOM 1492 C CA . LEU A 1 191 ? -7.600 -1.113 15.548 1.00 90.31 191 LEU A CA 1
ATOM 1493 C C . LEU A 1 191 ? -6.969 -0.663 16.871 1.00 90.31 191 LEU A C 1
ATOM 1495 O O . LEU A 1 191 ? -5.892 -0.066 16.873 1.00 90.31 191 LEU A O 1
ATOM 1499 N N . GLU A 1 192 ? -7.645 -0.918 17.989 1.00 87.06 192 GLU A N 1
ATOM 1500 C CA . GLU A 1 192 ? -7.194 -0.474 19.312 1.00 87.06 192 GLU A CA 1
ATOM 1501 C C . GLU A 1 192 ? -6.747 -1.655 20.169 1.00 87.06 192 GLU A C 1
ATOM 1503 O O . GLU A 1 192 ? -7.393 -2.706 20.201 1.00 87.06 192 GLU A O 1
ATOM 1508 N N . CYS A 1 193 ? -5.628 -1.477 20.867 1.00 82.69 193 CYS A N 1
ATOM 1509 C CA . CYS A 1 193 ? -5.090 -2.431 21.827 1.00 82.69 193 CYS A CA 1
ATOM 1510 C C . CYS A 1 193 ? -5.228 -1.819 23.220 1.00 82.69 193 CYS A C 1
ATOM 1512 O O . CYS A 1 193 ? -4.462 -0.933 23.592 1.00 82.69 193 CYS A O 1
ATOM 1514 N N . GLN A 1 194 ? -6.264 -2.229 23.952 1.00 70.12 194 GLN A N 1
ATOM 1515 C CA . GLN A 1 194 ? -6.515 -1.732 25.301 1.00 70.12 194 GLN A CA 1
ATOM 1516 C C . GLN A 1 194 ? -5.772 -2.608 26.307 1.00 70.12 194 GLN A C 1
ATOM 1518 O O . GLN A 1 194 ? -6.196 -3.717 26.620 1.00 70.12 194 GLN A O 1
ATOM 1523 N N . ASP A 1 195 ? -4.671 -2.102 26.848 1.00 58.00 195 ASP A N 1
ATOM 1524 C CA . ASP A 1 195 ? -4.169 -2.574 28.133 1.00 58.00 195 ASP A CA 1
ATOM 1525 C C . ASP A 1 195 ? -4.851 -1.698 29.183 1.00 58.00 195 ASP A C 1
ATOM 1527 O O . ASP A 1 195 ? -4.671 -0.482 29.136 1.00 58.00 195 ASP A O 1
ATOM 1531 N N . GLY A 1 196 ? -5.698 -2.256 30.056 1.00 51.78 196 GLY A N 1
ATOM 1532 C CA . GLY A 1 196 ? -6.642 -1.533 30.940 1.00 51.78 196 GLY A CA 1
ATOM 1533 C C . GLY A 1 196 ? -6.040 -0.529 31.947 1.00 51.78 196 GLY A C 1
ATOM 1534 O O . GLY A 1 196 ? -6.692 -0.173 32.923 1.00 51.78 196 GLY A O 1
ATOM 1535 N N . LEU A 1 197 ? -4.799 -0.093 31.727 1.00 50.12 197 LEU A N 1
ATOM 1536 C CA . LEU A 1 197 ? -3.945 0.746 32.559 1.00 50.12 197 LEU A CA 1
ATOM 1537 C C . LEU A 1 197 ? -3.361 1.970 31.811 1.00 50.12 197 LEU A C 1
ATOM 1539 O O . LEU A 1 197 ? -2.829 2.862 32.468 1.00 50.12 197 LEU A O 1
ATOM 1543 N N . SER A 1 198 ? -3.439 2.054 30.473 1.00 56.53 198 SER A N 1
ATOM 1544 C CA . SER A 1 198 ? -2.760 3.095 29.670 1.00 56.53 198 SER A CA 1
ATOM 1545 C C . SER A 1 198 ? -3.716 3.878 28.764 1.00 56.53 198 SER A C 1
ATOM 1547 O O . SER A 1 198 ? -4.418 3.300 27.942 1.00 56.53 198 SER A O 1
ATOM 1549 N N . THR A 1 199 ? -3.679 5.211 28.852 1.00 60.31 199 THR A N 1
ATOM 1550 C CA . THR A 1 199 ? -4.394 6.143 27.955 1.00 60.31 199 THR A CA 1
ATOM 1551 C C . THR A 1 199 ? -3.547 6.628 26.773 1.00 60.31 199 THR A C 1
ATOM 1553 O O . THR A 1 199 ? -4.024 7.417 25.959 1.00 60.31 199 THR A O 1
ATOM 1556 N N . ASN A 1 200 ? -2.286 6.195 26.671 1.00 67.12 200 ASN A N 1
ATOM 1557 C CA . ASN A 1 200 ? -1.389 6.667 25.620 1.00 67.12 200 ASN A CA 1
ATOM 1558 C C . ASN A 1 200 ? -1.741 6.026 24.269 1.00 67.12 200 ASN A C 1
ATOM 1560 O O . ASN A 1 200 ? -1.910 4.805 24.213 1.00 67.12 200 ASN A O 1
ATOM 1564 N N . PRO A 1 201 ? -1.802 6.807 23.174 1.00 75.56 201 PRO A N 1
ATOM 1565 C CA . PRO A 1 201 ? -2.066 6.267 21.849 1.00 75.56 201 PRO A CA 1
ATOM 1566 C C . PRO A 1 201 ? -0.939 5.311 21.451 1.00 75.56 201 PRO A C 1
ATOM 1568 O O . PRO A 1 201 ? 0.242 5.674 21.457 1.00 75.56 201 PRO A O 1
ATOM 1571 N N . MET A 1 202 ? -1.318 4.079 21.112 1.00 85.69 202 MET A N 1
ATOM 1572 C CA . MET A 1 202 ? -0.393 3.058 20.637 1.00 85.69 202 MET A CA 1
ATOM 1573 C C . MET A 1 202 ? -0.578 2.815 19.142 1.00 85.69 202 MET A C 1
ATOM 1575 O O . MET A 1 202 ? -1.694 2.803 18.616 1.00 85.69 202 MET A O 1
ATOM 1579 N N . VAL A 1 203 ? 0.535 2.593 18.454 1.00 91.44 203 VAL A N 1
ATOM 1580 C CA . VAL A 1 203 ? 0.594 2.391 17.010 1.00 91.44 203 VAL A CA 1
ATOM 1581 C C . VAL A 1 203 ? 1.235 1.052 16.678 1.00 91.44 203 VAL A C 1
ATOM 1583 O O . VAL A 1 203 ? 2.190 0.631 17.335 1.00 91.44 203 VAL A O 1
ATOM 1586 N N . ALA A 1 204 ? 0.702 0.373 15.666 1.00 93.25 204 ALA A N 1
ATOM 1587 C CA . ALA A 1 204 ? 1.208 -0.920 15.236 1.00 93.25 204 ALA A CA 1
ATOM 1588 C C . ALA A 1 204 ? 2.638 -0.801 14.691 1.00 93.25 204 ALA A C 1
ATOM 1590 O O . ALA A 1 204 ? 2.944 0.091 13.890 1.00 93.25 204 ALA A O 1
ATOM 1591 N N . GLN A 1 205 ? 3.491 -1.732 15.115 1.00 92.12 205 GLN A N 1
ATOM 1592 C CA . GLN A 1 205 ? 4.870 -1.882 14.648 1.00 92.12 205 GLN A CA 1
ATOM 1593 C C . GLN A 1 205 ? 5.039 -3.116 13.770 1.00 92.12 205 GLN A C 1
ATOM 1595 O O . GLN A 1 205 ? 5.681 -3.030 12.726 1.00 92.12 205 GLN A O 1
ATOM 1600 N N . ALA A 1 206 ? 4.425 -4.237 14.150 1.00 92.56 206 ALA A N 1
ATOM 1601 C CA . ALA A 1 206 ? 4.404 -5.446 13.342 1.00 92.56 206 ALA A CA 1
ATOM 1602 C C . ALA A 1 206 ? 3.068 -6.180 13.475 1.00 92.56 206 ALA A C 1
ATOM 1604 O O . ALA A 1 206 ? 2.363 -6.073 14.480 1.00 92.56 206 ALA A O 1
ATOM 1605 N N . VAL A 1 207 ? 2.732 -6.944 12.439 1.00 93.75 207 VAL A N 1
ATOM 1606 C CA . VAL A 1 207 ? 1.510 -7.747 12.361 1.00 93.75 207 VAL A CA 1
ATOM 1607 C C . VAL A 1 207 ? 1.886 -9.133 11.865 1.00 93.75 207 VAL A C 1
ATOM 1609 O O . VAL A 1 207 ? 2.615 -9.259 10.881 1.00 93.75 207 VAL A O 1
ATOM 1612 N N . SER A 1 208 ? 1.348 -10.163 12.508 1.00 93.06 208 SER A N 1
ATOM 1613 C CA . SER A 1 208 ? 1.474 -11.551 12.079 1.00 93.06 208 SER A CA 1
ATOM 1614 C C . SER A 1 208 ? 0.105 -12.205 11.934 1.00 93.06 208 SER A C 1
ATOM 1616 O O . SER A 1 208 ? -0.807 -11.951 12.724 1.00 93.06 208 SER A O 1
ATOM 1618 N N . ARG A 1 209 ? -0.046 -13.044 10.907 1.00 90.81 209 ARG A N 1
ATOM 1619 C CA . ARG A 1 209 ? -1.256 -13.838 10.666 1.00 90.81 209 ARG A CA 1
ATOM 1620 C C . ARG A 1 209 ? -1.211 -15.121 11.491 1.00 90.81 209 ARG A C 1
ATOM 1622 O O . ARG A 1 209 ? -0.219 -15.841 11.463 1.00 90.81 209 ARG A O 1
ATOM 1629 N N . MET A 1 210 ? -2.319 -15.445 12.146 1.00 87.19 210 MET A N 1
ATOM 1630 C CA . MET A 1 210 ? -2.569 -16.746 12.773 1.00 87.19 210 MET A CA 1
ATOM 1631 C C . MET A 1 210 ? -3.365 -17.639 11.820 1.00 87.19 210 MET A C 1
ATOM 1633 O O . MET A 1 210 ? -4.503 -17.995 12.108 1.00 87.19 210 MET A O 1
ATOM 1637 N N . GLY A 1 211 ? -2.805 -17.933 10.643 1.00 82.81 211 GLY A N 1
ATOM 1638 C CA . GLY A 1 211 ? -3.559 -18.602 9.578 1.00 82.81 211 GLY A CA 1
ATOM 1639 C C . GLY A 1 211 ? -4.817 -17.805 9.219 1.00 82.81 211 GLY A C 1
ATOM 1640 O O . GLY A 1 211 ? -4.719 -16.613 8.912 1.00 82.81 211 GLY A O 1
ATOM 1641 N N . ASP A 1 212 ? -5.977 -18.451 9.311 1.00 83.06 212 ASP A N 1
ATOM 1642 C CA . ASP A 1 212 ? -7.291 -17.847 9.061 1.00 83.06 212 ASP A CA 1
ATOM 1643 C C . ASP A 1 212 ? -8.006 -17.358 10.332 1.00 83.06 212 ASP A C 1
ATOM 1645 O O . ASP A 1 212 ? -8.966 -16.593 10.243 1.00 83.06 212 ASP A O 1
ATOM 1649 N N . ASP A 1 213 ? -7.490 -17.694 11.516 1.00 82.88 213 ASP A N 1
ATOM 1650 C CA . ASP A 1 213 ? -8.181 -17.460 12.788 1.00 82.88 213 ASP A CA 1
ATOM 1651 C C . ASP A 1 213 ? -8.091 -16.003 13.261 1.00 82.88 213 ASP A C 1
ATOM 1653 O O . ASP A 1 213 ? -9.013 -15.466 13.890 1.00 82.88 213 ASP A O 1
ATOM 1657 N N . GLY A 1 214 ? -6.976 -15.328 12.977 1.00 90.44 214 GLY A N 1
ATOM 1658 C CA . GLY A 1 214 ? -6.736 -14.012 13.549 1.00 90.44 214 GLY A CA 1
ATOM 1659 C C . GLY A 1 214 ? -5.447 -13.312 13.146 1.00 90.44 214 GLY A C 1
ATOM 1660 O O . GLY A 1 214 ? -4.658 -13.769 12.317 1.00 90.44 214 GLY A O 1
ATOM 1661 N N . LEU A 1 215 ? -5.259 -12.158 13.772 1.00 93.38 215 LEU A N 1
ATOM 1662 C CA . LEU A 1 215 ? -4.098 -11.291 13.684 1.00 93.38 215 LEU A CA 1
ATOM 1663 C C . LEU A 1 215 ? -3.488 -11.142 15.066 1.00 93.38 215 LEU A C 1
ATOM 1665 O O . LEU A 1 215 ? -4.207 -10.886 16.032 1.00 93.38 215 LEU A O 1
ATOM 1669 N N . VAL A 1 216 ? -2.167 -11.205 15.136 1.00 92.75 216 VAL A N 1
ATOM 1670 C CA . VAL A 1 216 ? -1.409 -10.724 16.287 1.00 92.75 216 VAL A CA 1
ATOM 1671 C C . VAL A 1 216 ? -0.699 -9.449 15.884 1.00 92.75 216 VAL A C 1
ATOM 1673 O O . VAL A 1 216 ? -0.004 -9.415 14.870 1.00 92.75 216 VAL A O 1
ATOM 1676 N N . VAL A 1 217 ? -0.878 -8.397 16.670 1.00 91.56 217 VAL A N 1
ATOM 1677 C CA . VAL A 1 217 ? -0.317 -7.078 16.393 1.00 91.56 217 VAL A CA 1
ATOM 1678 C C . VAL A 1 217 ? 0.493 -6.625 17.594 1.00 91.56 217 VAL A C 1
ATOM 1680 O O . VAL A 1 217 ? -0.018 -6.592 18.717 1.00 91.56 217 VAL A O 1
ATOM 1683 N N . SER A 1 218 ? 1.756 -6.279 17.354 1.00 91.81 218 SER A N 1
ATOM 1684 C CA . SER A 1 218 ? 2.569 -5.567 18.333 1.00 91.81 218 SER A CA 1
ATOM 1685 C C . SER A 1 218 ? 2.381 -4.070 18.167 1.00 91.81 218 SER A C 1
ATOM 1687 O O . SER A 1 218 ? 2.463 -3.515 17.069 1.00 91.81 218 SER A O 1
ATOM 1689 N N . PHE A 1 219 ? 2.135 -3.416 19.289 1.00 89.69 219 PHE A N 1
ATOM 1690 C CA . PHE A 1 219 ? 1.940 -1.988 19.396 1.00 89.69 219 PHE A CA 1
ATOM 1691 C C . PHE A 1 219 ? 3.048 -1.384 20.244 1.00 89.69 219 PHE A C 1
ATOM 1693 O O . PHE A 1 219 ? 3.419 -1.940 21.279 1.00 89.69 219 PHE A O 1
ATOM 1700 N N . SER A 1 220 ? 3.513 -0.206 19.851 1.00 87.62 220 SER A N 1
ATOM 1701 C CA . SER A 1 220 ? 4.340 0.652 20.694 1.00 87.62 220 SER A CA 1
ATOM 1702 C C . SER A 1 220 ? 3.643 1.992 20.907 1.00 87.62 220 SER A C 1
ATOM 1704 O O . SER A 1 220 ? 2.789 2.369 20.103 1.00 87.62 220 SER A O 1
ATOM 1706 N N . PRO A 1 221 ? 4.015 2.761 21.935 1.00 83.62 221 PRO A N 1
ATOM 1707 C CA . PRO A 1 221 ? 3.512 4.114 22.094 1.00 83.62 221 PRO A CA 1
ATOM 1708 C C . PRO A 1 221 ? 3.931 4.970 20.896 1.00 83.62 221 PRO A C 1
ATOM 1710 O O . PRO A 1 221 ? 4.996 4.745 20.307 1.00 83.62 221 PRO A O 1
ATOM 1713 N N . ASP A 1 222 ? 3.111 5.954 20.527 1.00 78.88 222 ASP A N 1
ATOM 1714 C CA . ASP A 1 222 ? 3.558 6.978 19.584 1.00 78.88 222 ASP A CA 1
ATOM 1715 C C . ASP A 1 222 ? 4.766 7.723 20.178 1.00 78.88 222 ASP A C 1
ATOM 1717 O O . ASP A 1 222 ? 4.821 7.972 21.385 1.00 78.88 222 ASP A O 1
ATOM 1721 N N . SER A 1 223 ? 5.737 8.104 19.346 1.00 68.19 223 SER A N 1
ATOM 1722 C CA . SER A 1 223 ? 6.983 8.764 19.777 1.00 68.19 223 SER A CA 1
ATOM 1723 C C . SER A 1 223 ? 6.748 10.057 20.569 1.00 68.19 223 SER A C 1
ATOM 1725 O O . SER A 1 223 ? 7.612 10.496 21.321 1.00 68.19 223 SER A O 1
ATOM 1727 N N . SER A 1 224 ? 5.561 10.649 20.423 1.00 65.56 224 SER A N 1
ATOM 1728 C CA . SER A 1 224 ? 5.104 11.835 21.146 1.00 65.56 224 SER A CA 1
ATOM 1729 C C . SER A 1 224 ? 4.701 11.571 22.608 1.00 65.56 224 SER A C 1
ATOM 1731 O O . SER A 1 224 ? 4.574 12.516 23.382 1.00 65.56 224 SER A O 1
ATOM 1733 N N . SER A 1 225 ? 4.508 10.310 23.004 1.00 63.03 225 SER A N 1
ATOM 1734 C CA . SER A 1 225 ? 3.929 9.936 24.304 1.00 63.03 225 SER A CA 1
ATOM 1735 C C . SER A 1 225 ? 4.939 9.814 25.452 1.00 63.03 225 SER A C 1
ATOM 1737 O O . SER A 1 225 ? 4.537 9.712 26.608 1.00 63.03 225 SER A O 1
ATOM 1739 N N . GLY A 1 226 ? 6.247 9.762 25.161 1.00 64.12 226 GLY A N 1
ATOM 1740 C CA . GLY A 1 226 ? 7.307 9.561 26.164 1.00 64.12 226 GLY A CA 1
ATOM 1741 C C . GLY A 1 226 ? 7.314 8.183 26.852 1.00 64.12 226 GLY A C 1
ATOM 1742 O O . GLY A 1 226 ? 8.219 7.898 27.637 1.00 64.12 226 GLY A O 1
ATOM 1743 N N . SER A 1 227 ? 6.343 7.313 26.555 1.00 72.88 227 SER A N 1
ATOM 1744 C CA . SER A 1 227 ? 6.250 5.948 27.077 1.00 72.88 227 SER A CA 1
ATOM 1745 C C . SER A 1 227 ? 7.100 4.974 26.254 1.00 72.88 227 SER A C 1
ATOM 1747 O O . SER A 1 227 ? 7.269 5.141 25.047 1.00 72.88 227 SER A O 1
ATOM 1749 N N . LYS A 1 228 ? 7.606 3.918 26.904 1.00 71.38 228 LYS A N 1
ATOM 1750 C CA . LYS A 1 228 ? 8.333 2.801 26.266 1.00 71.38 228 LYS A CA 1
ATOM 1751 C C . LYS A 1 228 ? 7.584 1.464 26.346 1.00 71.38 228 LYS A C 1
ATOM 1753 O O . LYS A 1 228 ? 8.134 0.436 25.960 1.00 71.38 228 LYS A O 1
ATOM 1758 N N . ALA A 1 229 ? 6.360 1.466 26.874 1.00 77.25 229 ALA A N 1
ATOM 1759 C CA . ALA A 1 229 ? 5.591 0.246 27.095 1.00 77.25 229 ALA A CA 1
ATOM 1760 C C . ALA A 1 229 ? 4.930 -0.243 25.799 1.00 77.25 229 ALA A C 1
ATOM 1762 O O . ALA A 1 229 ? 4.103 0.460 25.225 1.00 77.25 229 ALA A O 1
ATOM 1763 N N . SER A 1 230 ? 5.271 -1.452 25.360 1.00 82.88 230 SER A N 1
ATOM 1764 C CA . SER A 1 230 ? 4.664 -2.110 24.199 1.00 82.88 230 SER A CA 1
ATOM 1765 C C . SER A 1 230 ? 3.569 -3.085 24.620 1.00 82.88 230 SER A C 1
ATOM 1767 O O . SER A 1 230 ? 3.616 -3.662 25.709 1.00 82.88 230 SER A O 1
ATOM 1769 N N . ALA A 1 231 ? 2.615 -3.324 23.727 1.00 84.88 231 ALA A N 1
ATOM 1770 C CA . ALA A 1 231 ? 1.521 -4.262 23.939 1.00 84.88 231 ALA A CA 1
ATOM 1771 C C . ALA A 1 231 ? 1.402 -5.231 22.764 1.00 84.88 231 ALA A C 1
ATOM 1773 O O . ALA A 1 231 ? 1.661 -4.874 21.615 1.00 84.88 231 ALA A O 1
ATOM 1774 N N . LEU A 1 232 ? 1.003 -6.461 23.060 1.00 86.38 232 LEU A N 1
ATOM 1775 C CA . LEU A 1 232 ? 0.691 -7.487 22.081 1.00 86.38 232 LEU A CA 1
ATOM 1776 C C . LEU A 1 232 ? -0.798 -7.802 22.180 1.00 86.38 232 LEU A C 1
ATOM 1778 O O . LEU A 1 232 ? -1.277 -8.259 23.223 1.00 86.38 232 LEU A O 1
ATOM 1782 N N . CYS A 1 233 ? -1.511 -7.568 21.086 1.00 88.75 233 CYS A N 1
ATOM 1783 C CA . CYS A 1 233 ? -2.947 -7.777 21.007 1.00 88.75 233 CYS A CA 1
ATOM 1784 C C . CYS A 1 233 ? -3.296 -8.773 19.912 1.00 88.75 233 CYS A C 1
ATOM 1786 O O . CYS A 1 233 ? -2.727 -8.746 18.819 1.00 88.75 233 CYS A O 1
ATOM 1788 N N . MET A 1 234 ? -4.269 -9.628 20.211 1.00 90.50 234 MET A N 1
ATOM 1789 C CA . MET A 1 234 ? -4.812 -10.595 19.271 1.00 90.50 234 MET A CA 1
ATOM 1790 C C . MET A 1 234 ? -6.232 -10.197 18.865 1.00 90.50 234 MET A C 1
ATOM 1792 O O . MET A 1 234 ? -7.076 -9.880 19.708 1.00 90.50 234 MET A O 1
ATOM 1796 N N . TYR A 1 235 ? -6.503 -10.265 17.566 1.00 90.94 235 TYR A N 1
ATOM 1797 C CA . TYR A 1 235 ? -7.799 -9.974 16.964 1.00 90.94 235 TYR A CA 1
ATOM 1798 C C . TYR A 1 235 ? -8.258 -11.177 16.156 1.00 90.94 235 TYR A C 1
ATOM 1800 O O . TYR A 1 235 ? -7.542 -11.638 15.272 1.00 90.94 235 TYR A O 1
ATOM 1808 N N . ARG A 1 236 ? -9.465 -11.674 16.421 1.00 93.19 236 ARG A N 1
ATOM 1809 C CA . ARG A 1 236 ? -10.073 -12.708 15.576 1.00 93.19 236 ARG A CA 1
ATOM 1810 C C . ARG A 1 236 ? -10.584 -12.088 14.284 1.00 93.19 236 ARG A C 1
ATOM 1812 O O . ARG A 1 236 ? -11.206 -11.024 14.331 1.00 93.19 236 ARG A O 1
ATOM 1819 N N . MET A 1 237 ? -10.379 -12.764 13.156 1.00 93.38 237 MET A N 1
ATOM 1820 C CA . MET A 1 237 ? -10.867 -12.260 11.866 1.00 93.38 237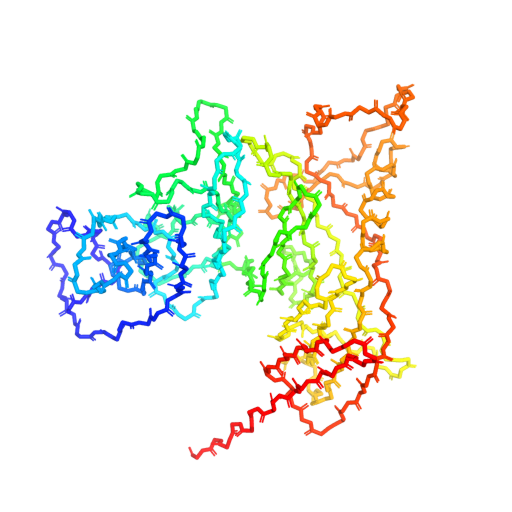 MET A CA 1
ATOM 1821 C C . MET A 1 237 ? -12.391 -12.165 11.818 1.00 93.38 237 MET A C 1
ATOM 1823 O O . MET A 1 237 ? -12.915 -11.180 11.311 1.00 93.38 237 MET A O 1
ATOM 1827 N N . GLU A 1 238 ? -13.098 -13.112 12.437 1.00 92.38 238 GLU A N 1
ATOM 1828 C CA . GLU A 1 238 ? -14.560 -13.077 12.568 1.00 92.38 238 GLU A CA 1
ATOM 1829 C C . GLU A 1 238 ? -15.058 -11.785 13.243 1.00 92.38 238 GLU A C 1
ATOM 1831 O O . GLU A 1 238 ? -16.012 -11.159 12.780 1.00 92.38 238 GLU A O 1
ATOM 1836 N N . ASN A 1 239 ? -14.376 -11.333 14.303 1.00 92.44 239 ASN A N 1
ATOM 1837 C CA . ASN A 1 239 ? -14.736 -10.098 15.001 1.00 92.44 239 ASN A CA 1
ATOM 1838 C C . ASN A 1 239 ? -14.464 -8.864 14.134 1.00 92.44 239 ASN A C 1
ATOM 1840 O O . ASN A 1 239 ? -15.278 -7.944 14.109 1.00 92.44 239 ASN A O 1
ATOM 1844 N N . ILE A 1 240 ? -13.343 -8.850 13.407 1.00 94.38 240 ILE A N 1
ATOM 1845 C CA . ILE A 1 240 ? -13.012 -7.775 12.462 1.00 94.38 240 ILE A CA 1
ATOM 1846 C C . ILE A 1 240 ? -14.087 -7.685 11.371 1.00 94.38 240 ILE A C 1
ATOM 1848 O O . ILE A 1 240 ? -14.614 -6.604 11.105 1.00 94.38 240 ILE A O 1
ATOM 1852 N N . ASP A 1 241 ? -14.459 -8.815 10.769 1.00 92.94 241 ASP A N 1
ATOM 1853 C CA . ASP A 1 241 ? -15.478 -8.867 9.720 1.00 92.94 241 ASP A CA 1
ATOM 1854 C C . ASP A 1 241 ? -16.851 -8.428 10.227 1.00 92.94 241 ASP A C 1
ATOM 1856 O O . ASP A 1 241 ? -17.557 -7.696 9.523 1.00 92.94 241 ASP A O 1
ATOM 1860 N N . LYS A 1 242 ? -17.204 -8.807 11.460 1.00 93.69 242 LYS A N 1
ATOM 1861 C CA . LYS A 1 242 ? -18.420 -8.343 12.129 1.00 93.69 242 LYS A CA 1
ATOM 1862 C C . LYS A 1 242 ? -18.431 -6.823 12.285 1.00 93.69 242 LYS A C 1
ATOM 1864 O O . LYS A 1 242 ? -19.417 -6.201 11.900 1.00 93.69 242 LYS A O 1
ATOM 1869 N N . VAL A 1 243 ? -17.344 -6.215 12.767 1.00 94.56 243 VAL A N 1
ATOM 1870 C CA . VAL A 1 243 ? -17.263 -4.750 12.921 1.00 94.56 243 VAL A CA 1
ATOM 1871 C C . VAL A 1 243 ? -17.383 -4.053 11.568 1.00 94.56 243 VAL A C 1
ATOM 1873 O O . VAL A 1 243 ? -18.137 -3.090 11.443 1.00 94.56 243 VAL A O 1
ATOM 1876 N N . PHE A 1 244 ? -16.735 -4.560 10.517 1.00 94.50 244 PHE A N 1
ATOM 1877 C CA . PHE A 1 244 ? -16.929 -4.006 9.177 1.00 94.50 244 PHE A CA 1
ATOM 1878 C C . PHE A 1 244 ? -18.378 -4.137 8.677 1.00 94.50 244 PHE A C 1
ATOM 1880 O O . PHE A 1 244 ? -18.894 -3.212 8.047 1.00 94.50 244 PHE A O 1
ATOM 1887 N N . ALA A 1 245 ? -19.041 -5.272 8.918 1.00 92.38 245 ALA A N 1
ATOM 1888 C CA . ALA A 1 245 ? -20.439 -5.470 8.536 1.00 92.38 245 ALA A CA 1
ATOM 1889 C C . ALA A 1 245 ? -21.371 -4.505 9.286 1.00 92.3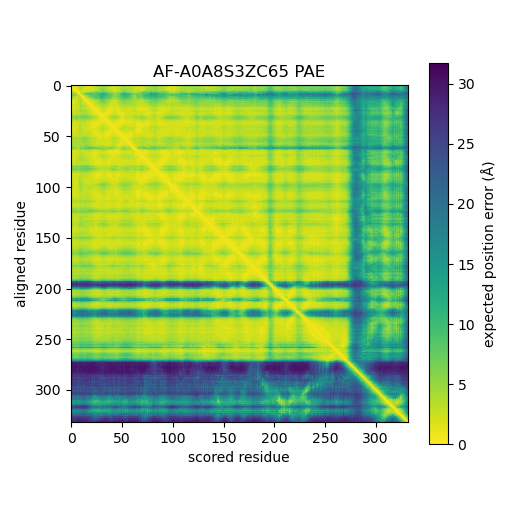8 245 ALA A C 1
ATOM 1891 O O . ALA A 1 245 ? -22.226 -3.873 8.666 1.00 92.38 245 ALA A O 1
ATOM 1892 N N . GLU A 1 246 ? -21.165 -4.331 10.591 1.00 92.44 246 GLU A N 1
ATOM 1893 C CA . GLU A 1 246 ? -21.891 -3.364 11.420 1.00 92.44 246 GLU A CA 1
ATOM 1894 C C . GLU A 1 246 ? -21.656 -1.925 10.947 1.00 92.44 246 GLU A C 1
ATOM 1896 O O . GLU A 1 246 ? -22.609 -1.166 10.798 1.00 92.44 246 GLU A O 1
ATOM 1901 N N . THR A 1 247 ? -20.416 -1.559 10.618 1.00 89.75 247 THR A N 1
ATOM 1902 C CA . THR A 1 247 ? -20.060 -0.261 10.024 1.00 89.75 247 THR A CA 1
ATOM 1903 C C . THR A 1 247 ? -20.851 0.028 8.747 1.00 89.75 247 THR A C 1
ATOM 1905 O O . THR A 1 247 ? -21.397 1.124 8.592 1.00 89.75 247 THR A O 1
ATOM 1908 N N . ILE A 1 248 ? -20.964 -0.954 7.849 1.00 90.50 248 ILE A N 1
ATOM 1909 C CA . ILE A 1 248 ? -21.746 -0.826 6.613 1.00 90.50 248 ILE A CA 1
ATOM 1910 C C . ILE A 1 248 ? -23.237 -0.665 6.931 1.00 90.50 248 ILE A C 1
ATOM 1912 O O . ILE A 1 248 ? -23.884 0.249 6.416 1.00 90.50 248 ILE A O 1
ATOM 1916 N N . GLN A 1 249 ? -23.783 -1.521 7.797 1.00 91.50 249 GLN A N 1
ATOM 1917 C CA . GLN A 1 249 ? -25.197 -1.484 8.182 1.00 91.50 249 GLN A CA 1
ATOM 1918 C C . GLN A 1 249 ? -25.576 -0.164 8.858 1.00 91.50 249 GLN A C 1
ATOM 1920 O O . GLN A 1 249 ? -26.604 0.429 8.536 1.00 91.50 249 GLN A O 1
ATOM 1925 N N . ASN A 1 250 ? -24.725 0.352 9.743 1.00 91.88 250 ASN A N 1
ATOM 1926 C CA . ASN A 1 250 ? -24.924 1.649 10.384 1.00 91.88 250 ASN A CA 1
ATOM 1927 C C . ASN A 1 250 ? -24.983 2.772 9.345 1.00 91.88 250 ASN A C 1
ATOM 1929 O O . ASN A 1 250 ? -25.888 3.609 9.403 1.00 91.88 250 ASN A O 1
ATOM 1933 N N . CYS A 1 251 ? -24.108 2.742 8.337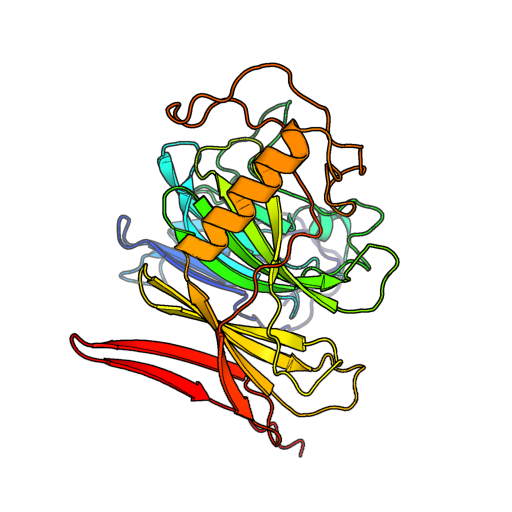 1.00 90.75 251 CYS A N 1
ATOM 1934 C CA . CYS A 1 251 ? -24.156 3.718 7.255 1.00 90.75 251 CYS A CA 1
ATOM 1935 C C . CYS A 1 251 ? -25.455 3.617 6.439 1.00 90.75 251 CYS A C 1
ATOM 1937 O O . CYS A 1 251 ? -26.119 4.630 6.214 1.00 90.75 251 CYS A O 1
ATOM 1939 N N . TYR A 1 252 ? -25.904 2.410 6.087 1.00 91.25 252 TYR A N 1
ATOM 1940 C CA . TYR A 1 252 ? -27.200 2.208 5.420 1.00 91.25 252 TYR A CA 1
ATOM 1941 C C . TYR A 1 252 ? -28.408 2.594 6.280 1.00 91.25 252 TYR A C 1
ATOM 1943 O O . TYR A 1 252 ? -29.468 2.925 5.750 1.00 91.25 252 TYR A O 1
ATOM 1951 N N . ASN A 1 253 ? -28.252 2.634 7.602 1.00 92.31 253 ASN A N 1
ATOM 1952 C CA . ASN A 1 253 ? -29.251 3.170 8.522 1.00 92.31 253 ASN A CA 1
ATOM 1953 C C . ASN A 1 253 ? -29.227 4.704 8.632 1.00 92.31 253 ASN A C 1
ATOM 1955 O O . ASN A 1 253 ? -30.091 5.271 9.309 1.00 92.31 253 ASN A O 1
ATOM 1959 N N . GLY A 1 254 ? -28.298 5.374 7.941 1.00 90.50 254 GLY A N 1
ATOM 1960 C CA . GLY A 1 254 ? -28.099 6.824 7.963 1.00 90.50 254 GLY A CA 1
ATOM 1961 C C . GLY A 1 254 ? -27.187 7.312 9.091 1.00 90.50 254 GLY A C 1
ATOM 1962 O O . GLY A 1 254 ? -27.214 8.493 9.426 1.00 90.50 254 GLY A O 1
ATOM 1963 N N . GLN A 1 255 ? -26.413 6.420 9.716 1.00 91.69 255 GLN A N 1
ATOM 1964 C CA . GLN A 1 255 ? -25.551 6.743 10.852 1.00 91.69 255 GLN A CA 1
ATOM 1965 C C . GLN A 1 255 ? -24.087 6.858 10.426 1.00 91.69 255 GLN A C 1
ATOM 1967 O O . GLN A 1 255 ? -23.566 6.013 9.703 1.00 91.69 255 GLN A O 1
ATOM 1972 N N . GLY A 1 256 ? -23.398 7.882 10.929 1.00 86.94 256 GLY A N 1
ATOM 1973 C CA . GLY A 1 256 ? -21.981 8.104 10.648 1.00 86.94 256 GLY A CA 1
ATOM 1974 C C . GLY A 1 256 ? -21.725 8.840 9.331 1.00 86.94 256 GLY A C 1
ATOM 1975 O O . GLY A 1 256 ? -22.567 9.601 8.839 1.00 86.94 256 GLY A O 1
ATOM 1976 N N . LYS A 1 257 ? -20.519 8.657 8.790 1.00 87.00 257 LYS A N 1
ATOM 1977 C CA . LYS A 1 257 ? -20.039 9.359 7.603 1.00 87.00 257 LYS A CA 1
ATOM 1978 C C . LYS A 1 257 ? -19.431 8.398 6.586 1.00 87.00 257 LYS A C 1
ATOM 1980 O O . LYS A 1 257 ? -18.822 7.383 6.898 1.00 87.00 257 LYS A O 1
ATOM 1985 N N . VAL A 1 258 ? -19.590 8.774 5.339 1.00 85.62 258 VAL A N 1
ATOM 1986 C CA . VAL A 1 258 ? -18.842 8.282 4.191 1.00 85.62 258 VAL A CA 1
ATOM 1987 C C . VAL A 1 258 ? -17.537 9.072 4.119 1.00 85.62 258 VAL A C 1
ATOM 1989 O O . VAL A 1 258 ? -17.527 10.264 4.434 1.00 85.62 258 VAL A O 1
ATOM 1992 N N . GLY A 1 259 ? -16.448 8.408 3.766 1.00 82.44 259 GLY A N 1
ATOM 1993 C CA . GLY A 1 259 ? -15.077 8.907 3.846 1.00 82.44 259 GLY A CA 1
ATOM 1994 C C . GLY A 1 259 ? -14.090 7.784 3.489 1.00 82.44 259 GLY A C 1
ATOM 1995 O O . GLY A 1 259 ? -14.535 6.723 3.062 1.00 82.44 259 GLY A O 1
ATOM 1996 N N . PRO A 1 260 ? -12.777 7.920 3.761 1.00 90.94 260 PRO A N 1
ATOM 1997 C CA . PRO A 1 260 ? -12.205 8.847 4.741 1.00 90.94 260 PRO A CA 1
ATOM 1998 C C . PRO A 1 260 ? -11.777 10.178 4.124 1.00 90.94 260 PRO A C 1
ATOM 2000 O O . PRO A 1 260 ? -11.460 10.259 2.938 1.00 90.94 260 PRO A O 1
ATOM 2003 N N . ALA A 1 261 ? -11.713 11.230 4.953 1.00 93.06 261 ALA A N 1
ATOM 2004 C CA . ALA A 1 261 ? -11.451 12.612 4.526 1.00 93.06 261 ALA A CA 1
ATOM 2005 C C . ALA A 1 261 ? -10.191 12.796 3.657 1.00 93.06 261 ALA A C 1
ATOM 2007 O O . ALA A 1 261 ? -10.118 13.735 2.859 1.00 93.06 261 ALA A O 1
ATOM 2008 N N . HIS A 1 262 ? -9.196 11.921 3.841 1.00 95.00 262 HIS A N 1
ATOM 2009 C CA . HIS A 1 262 ? -7.928 11.954 3.118 1.00 95.00 262 HIS A CA 1
ATOM 2010 C C . HIS A 1 262 ? -8.009 11.367 1.700 1.00 95.00 262 HIS A C 1
ATOM 2012 O O . HIS A 1 262 ? -7.157 11.693 0.879 1.00 95.00 262 HIS A O 1
ATOM 2018 N N . TYR A 1 263 ? -9.033 10.567 1.386 1.00 95.50 263 TYR A N 1
ATOM 2019 C CA . TYR A 1 263 ? -9.299 10.054 0.036 1.00 95.50 263 TYR A CA 1
ATOM 2020 C C . TYR A 1 263 ? -10.452 10.781 -0.650 1.00 95.50 263 TYR A C 1
ATOM 2022 O O . TYR A 1 263 ? -10.370 11.096 -1.834 1.00 95.50 263 TYR A O 1
ATOM 2030 N N . GLU A 1 264 ? -11.509 11.110 0.087 1.00 91.88 264 GLU A N 1
ATOM 2031 C CA . GLU A 1 264 ? -12.699 11.757 -0.463 1.00 91.88 264 GLU A CA 1
ATOM 2032 C C . GLU A 1 264 ? -13.296 12.780 0.506 1.00 91.88 264 GLU A C 1
ATOM 2034 O O . GLU A 1 264 ? -12.830 12.961 1.631 1.00 91.88 264 GLU A O 1
ATOM 2039 N N . ASN A 1 265 ? -14.272 13.559 0.042 1.00 90.12 265 ASN A N 1
ATOM 2040 C CA . ASN A 1 265 ? -14.978 14.492 0.915 1.00 90.12 265 ASN A CA 1
ATOM 2041 C C . ASN A 1 265 ? -15.920 13.719 1.828 1.00 90.12 265 ASN A C 1
ATOM 2043 O O . ASN A 1 265 ? -16.733 12.929 1.351 1.00 90.12 265 ASN A O 1
ATOM 2047 N N . GLU A 1 266 ? -15.828 13.986 3.130 1.00 89.94 266 GLU A N 1
ATOM 2048 C CA . GLU A 1 266 ? -16.754 13.383 4.075 1.00 89.94 266 GLU A CA 1
ATOM 2049 C C . GLU A 1 266 ? -18.185 13.817 3.763 1.00 89.94 266 GLU A C 1
ATOM 2051 O O . GLU A 1 266 ? -18.471 15.009 3.620 1.00 89.94 266 GLU A O 1
ATOM 2056 N N . ARG A 1 267 ? -19.100 12.854 3.707 1.00 90.88 267 ARG A N 1
ATOM 2057 C CA . ARG A 1 267 ? -20.537 13.109 3.563 1.00 90.88 267 ARG A CA 1
ATOM 2058 C C . ARG A 1 267 ? -21.315 12.270 4.559 1.00 90.88 267 ARG A C 1
ATOM 2060 O O . ARG A 1 267 ? -20.860 11.209 4.971 1.00 90.88 267 ARG A O 1
ATOM 2067 N N . THR A 1 268 ? -22.478 12.745 4.980 1.00 92.06 268 THR A N 1
ATOM 2068 C CA . THR A 1 268 ? -23.329 11.978 5.894 1.00 92.06 268 THR A CA 1
ATOM 2069 C C . THR A 1 268 ? -23.777 10.688 5.216 1.00 92.06 268 THR A C 1
ATOM 2071 O O . THR A 1 268 ? -24.125 10.688 4.033 1.00 92.06 268 THR A O 1
ATOM 2074 N N . CYS A 1 269 ? -23.758 9.591 5.967 1.00 91.31 269 CYS A N 1
ATOM 2075 C CA . CYS A 1 269 ? -24.295 8.322 5.501 1.00 91.31 269 CYS A CA 1
ATOM 2076 C C . CYS A 1 269 ? -25.768 8.466 5.090 1.00 91.31 269 CYS A C 1
ATOM 2078 O O . CYS A 1 269 ? -26.568 9.094 5.784 1.00 91.31 269 CYS A O 1
ATOM 2080 N N . MET A 1 270 ? -26.123 7.903 3.935 1.00 89.06 270 MET A N 1
ATOM 2081 C CA . MET A 1 270 ? -27.480 7.983 3.398 1.00 89.06 270 MET A CA 1
ATOM 2082 C C . MET A 1 270 ? -28.279 6.757 3.822 1.00 89.06 270 MET A C 1
ATOM 2084 O O . MET A 1 270 ? -27.881 5.628 3.540 1.00 89.06 270 MET A O 1
ATOM 2088 N N . ARG A 1 271 ? -29.438 6.983 4.453 1.00 90.81 271 ARG A N 1
ATOM 2089 C CA . ARG A 1 271 ? -30.352 5.897 4.806 1.00 90.81 271 ARG A CA 1
ATOM 2090 C C . ARG A 1 271 ? -30.930 5.266 3.538 1.00 90.81 271 ARG A C 1
ATOM 2092 O O . ARG A 1 271 ? -31.597 5.949 2.762 1.00 90.81 271 ARG A O 1
ATOM 2099 N N . THR A 1 272 ? -30.728 3.969 3.348 1.00 82.50 272 THR A N 1
ATOM 2100 C CA . THR A 1 272 ? -31.332 3.197 2.254 1.00 82.50 272 THR A CA 1
ATOM 2101 C C . THR A 1 272 ? -32.529 2.412 2.774 1.00 82.50 272 THR A C 1
ATOM 2103 O O . THR A 1 272 ? -32.421 1.694 3.761 1.00 82.50 272 THR A O 1
ATOM 2106 N N . VAL A 1 273 ? -33.682 2.537 2.111 1.00 64.88 273 VAL A N 1
ATOM 2107 C CA . VAL A 1 273 ? -34.944 1.888 2.531 1.00 64.88 273 VAL A CA 1
ATOM 2108 C C . VAL A 1 273 ? -35.069 0.448 1.992 1.00 64.88 273 VAL A C 1
ATOM 2110 O O . VAL A 1 273 ? -36.041 -0.245 2.274 1.00 64.88 273 VAL A O 1
ATOM 2113 N N . SER A 1 274 ? -34.079 -0.036 1.235 1.00 53.09 274 SER A N 1
ATOM 2114 C CA . SER A 1 274 ? -34.082 -1.387 0.668 1.00 53.09 274 SER A CA 1
ATOM 2115 C C . SER A 1 274 ? -33.491 -2.400 1.652 1.00 53.09 274 SER A C 1
ATOM 2117 O O . SER A 1 274 ? -32.336 -2.281 2.055 1.00 53.09 274 SER A O 1
ATOM 2119 N N . VAL A 1 275 ? -34.290 -3.403 2.023 1.00 43.47 275 VAL A N 1
ATOM 2120 C CA . VAL A 1 275 ? -33.906 -4.552 2.858 1.00 43.47 275 VAL A CA 1
ATOM 2121 C C . VAL A 1 275 ? -32.696 -5.259 2.240 1.00 43.47 275 VAL A C 1
ATOM 2123 O O . VAL A 1 275 ? -32.824 -5.906 1.203 1.00 43.47 275 VAL A O 1
ATOM 2126 N N . VAL A 1 276 ? -31.522 -5.167 2.872 1.00 44.94 276 VAL A N 1
ATOM 2127 C CA . VAL A 1 276 ? -30.366 -6.000 2.508 1.00 44.94 276 VAL A CA 1
ATOM 2128 C C . VAL A 1 276 ? -30.671 -7.424 2.970 1.00 44.94 276 VAL A C 1
ATOM 2130 O O . VAL A 1 276 ? -30.510 -7.763 4.140 1.00 44.94 276 VAL A O 1
ATOM 2133 N N . THR A 1 277 ? -31.178 -8.256 2.063 1.00 36.38 277 THR A N 1
ATOM 2134 C CA . THR A 1 277 ? -31.289 -9.701 2.284 1.00 36.38 277 THR A CA 1
ATOM 2135 C C . THR A 1 277 ? -29.875 -10.282 2.256 1.00 36.38 277 THR A C 1
ATOM 2137 O O . THR A 1 277 ? -29.096 -9.999 1.351 1.00 36.38 277 THR A O 1
ATOM 2140 N N . THR A 1 278 ? -29.513 -11.067 3.268 1.00 39.72 278 THR A N 1
ATOM 2141 C CA . THR A 1 278 ? -28.158 -11.571 3.573 1.00 39.72 278 THR A CA 1
ATOM 2142 C C . THR A 1 278 ? -27.590 -12.602 2.583 1.00 39.72 278 THR A C 1
ATOM 2144 O O . THR A 1 278 ? -26.777 -13.439 2.958 1.00 39.72 278 THR A O 1
ATOM 2147 N N . THR A 1 279 ? -27.964 -12.564 1.306 1.00 39.41 279 THR A N 1
ATOM 2148 C CA . THR A 1 279 ? -27.470 -13.503 0.284 1.00 39.41 279 THR A CA 1
ATOM 2149 C C . THR A 1 279 ? -27.423 -12.862 -1.102 1.00 39.41 279 THR A C 1
ATOM 2151 O O . THR A 1 279 ? -28.163 -13.242 -1.999 1.00 39.41 279 THR A O 1
ATOM 2154 N N . THR A 1 280 ? -26.509 -11.917 -1.329 1.00 32.94 280 THR A N 1
ATOM 2155 C CA . THR A 1 280 ? -26.121 -11.556 -2.702 1.00 32.94 280 THR A CA 1
ATOM 2156 C C . THR A 1 280 ? -24.641 -11.225 -2.787 1.00 32.94 280 THR A C 1
ATOM 2158 O O . THR A 1 280 ? -24.137 -10.299 -2.155 1.00 32.94 280 THR A O 1
ATOM 2161 N N . THR A 1 281 ? -23.967 -12.019 -3.608 1.00 37.31 281 THR A N 1
ATOM 2162 C CA . THR A 1 281 ? -22.646 -11.801 -4.189 1.00 37.31 281 THR A CA 1
ATOM 2163 C C . THR A 1 281 ? -22.404 -10.343 -4.579 1.00 37.31 281 THR A C 1
ATOM 2165 O O . THR A 1 281 ? -23.212 -9.759 -5.295 1.00 37.31 281 THR A O 1
ATOM 2168 N N . ALA A 1 282 ? -21.263 -9.813 -4.132 1.00 41.53 282 ALA A N 1
ATOM 2169 C CA . ALA A 1 282 ? -20.531 -8.642 -4.618 1.00 41.53 282 ALA A CA 1
ATOM 2170 C C . ALA A 1 282 ? -21.124 -7.913 -5.845 1.00 41.53 282 ALA A C 1
ATOM 2172 O O . ALA A 1 282 ? -20.647 -8.069 -6.966 1.00 41.53 282 ALA A O 1
ATOM 2173 N N . ALA A 1 283 ? -22.124 -7.062 -5.632 1.00 35.81 283 ALA A N 1
ATOM 2174 C CA . ALA A 1 283 ? -22.498 -6.028 -6.585 1.00 35.81 283 ALA A CA 1
ATOM 2175 C C . ALA A 1 283 ? -23.173 -4.881 -5.827 1.00 35.81 283 ALA A C 1
ATOM 2177 O O . ALA A 1 283 ? -24.139 -5.091 -5.103 1.00 35.81 283 ALA A O 1
ATOM 2178 N N . VAL A 1 284 ? -22.669 -3.662 -6.035 1.00 34.53 284 VAL A N 1
ATOM 2179 C CA . VAL A 1 284 ? -23.202 -2.383 -5.524 1.00 34.53 284 VAL A CA 1
ATOM 2180 C C . VAL A 1 284 ? -22.853 -2.026 -4.064 1.00 34.53 284 VAL A C 1
ATOM 2182 O O . VAL A 1 284 ? -23.702 -1.626 -3.276 1.00 34.53 284 VAL A O 1
ATOM 2185 N N . ALA A 1 285 ? -21.563 -2.056 -3.717 1.00 34.16 285 ALA A N 1
ATOM 2186 C CA . ALA A 1 285 ? -21.028 -1.167 -2.678 1.00 34.16 285 ALA A CA 1
ATOM 2187 C C . ALA A 1 285 ? -20.328 0.012 -3.375 1.00 34.16 285 ALA A C 1
ATOM 2189 O O . ALA A 1 285 ? -19.155 -0.056 -3.731 1.00 34.16 285 ALA A O 1
ATOM 2190 N N . THR A 1 286 ? -21.082 1.068 -3.676 1.00 37.03 286 THR A N 1
ATOM 2191 C CA . THR A 1 286 ? -20.625 2.230 -4.464 1.00 37.03 286 THR A CA 1
ATOM 2192 C C . THR A 1 286 ? -19.994 3.331 -3.610 1.00 37.03 286 THR A C 1
ATOM 2194 O O . THR A 1 286 ? -19.961 4.487 -4.031 1.00 37.03 286 THR A O 1
ATOM 2197 N N . THR A 1 287 ? -19.569 3.055 -2.377 1.00 38.78 287 THR A N 1
ATOM 2198 C CA . THR A 1 287 ? -19.198 4.123 -1.444 1.00 38.78 287 THR A CA 1
ATOM 2199 C C . THR A 1 287 ? -18.201 3.662 -0.388 1.00 38.78 287 THR A C 1
ATOM 2201 O O . THR A 1 287 ? -18.457 2.699 0.329 1.00 38.78 287 THR A O 1
ATOM 2204 N N . THR A 1 288 ? -17.111 4.417 -0.278 1.00 39.03 288 THR A N 1
ATOM 2205 C CA . THR A 1 288 ? -16.082 4.304 0.753 1.00 39.03 288 THR A CA 1
ATOM 2206 C C . THR A 1 288 ? -16.681 4.713 2.108 1.00 39.03 288 THR A C 1
ATOM 2208 O O . THR A 1 288 ? -17.277 5.776 2.226 1.00 39.03 288 THR A O 1
ATOM 2211 N N . ILE A 1 289 ? -16.631 3.884 3.151 1.00 43.38 289 ILE A N 1
ATOM 2212 C CA . ILE A 1 289 ? -17.290 4.192 4.444 1.00 43.38 289 ILE A CA 1
ATOM 2213 C C . ILE A 1 289 ? -16.225 4.410 5.521 1.00 43.38 289 ILE A C 1
ATOM 2215 O O . ILE A 1 289 ? -15.219 3.705 5.553 1.00 43.38 289 ILE A O 1
ATOM 2219 N N . THR A 1 290 ? -16.425 5.380 6.421 1.00 37.66 290 THR A N 1
ATOM 2220 C CA . THR A 1 290 ? -15.530 5.618 7.568 1.00 37.66 290 THR A CA 1
ATOM 2221 C C . THR A 1 290 ? -16.336 5.771 8.847 1.00 37.66 290 THR A C 1
ATOM 2223 O O . THR A 1 290 ? -17.161 6.671 8.976 1.00 37.66 290 THR A O 1
ATOM 2226 N N . THR A 1 291 ? -16.082 4.925 9.840 1.00 40.81 291 THR A N 1
ATOM 2227 C CA . THR A 1 291 ? -16.805 4.970 11.121 1.00 40.81 291 THR A CA 1
ATOM 2228 C C . THR A 1 291 ? -15.869 4.961 12.316 1.00 40.81 291 THR A C 1
ATOM 2230 O O . THR A 1 291 ? -14.730 4.516 12.233 1.00 40.81 291 THR A O 1
ATOM 2233 N N . THR A 1 292 ? -16.396 5.404 13.454 1.00 38.62 292 THR A N 1
ATOM 2234 C CA . THR A 1 292 ? -15.759 5.367 14.777 1.00 38.62 292 THR A CA 1
ATOM 2235 C C . THR A 1 292 ? -15.957 4.043 15.525 1.00 38.62 292 THR A C 1
ATOM 2237 O O . THR A 1 292 ? -15.575 3.963 16.685 1.00 38.62 292 THR A O 1
ATOM 2240 N N . THR A 1 293 ? -16.578 3.023 14.921 1.00 40.16 293 THR A N 1
ATOM 2241 C CA . THR A 1 293 ? -16.787 1.720 15.571 1.00 40.16 293 THR A CA 1
ATOM 2242 C C . THR A 1 293 ? -15.451 1.000 15.740 1.00 40.16 293 THR A C 1
ATOM 2244 O O . THR A 1 293 ? -14.782 0.685 14.755 1.00 40.16 293 THR A O 1
ATOM 2247 N N . THR A 1 294 ? -15.048 0.771 16.985 1.00 44.94 294 THR A N 1
ATOM 2248 C CA . THR A 1 294 ? -13.744 0.199 17.322 1.00 44.94 294 THR A CA 1
ATOM 2249 C C . THR A 1 294 ? -13.800 -1.319 17.417 1.00 44.94 294 THR A C 1
ATOM 2251 O O . THR A 1 294 ? -14.717 -1.869 18.022 1.00 44.94 294 THR A O 1
ATOM 2254 N N . THR A 1 295 ? -12.790 -2.009 16.880 1.00 42.62 295 THR A N 1
ATOM 2255 C CA . THR A 1 295 ? -12.588 -3.431 17.195 1.00 42.62 295 THR A CA 1
ATOM 2256 C C . THR A 1 295 ? -11.756 -3.548 18.469 1.00 42.62 295 THR A C 1
ATOM 2258 O O . THR A 1 295 ? -10.583 -3.172 18.477 1.00 42.62 295 THR A O 1
ATOM 2261 N N . THR A 1 296 ? -12.349 -4.071 19.541 1.00 52.56 296 THR A N 1
ATOM 2262 C CA . THR A 1 296 ? -11.652 -4.334 20.808 1.00 52.56 296 THR A CA 1
ATOM 2263 C C . THR A 1 296 ? -10.891 -5.661 20.729 1.00 52.56 296 THR A C 1
ATOM 2265 O O . THR A 1 296 ? -11.457 -6.689 20.353 1.00 52.56 296 THR A O 1
ATOM 2268 N N . ALA A 1 297 ? -9.600 -5.639 21.062 1.00 51.09 297 ALA A N 1
ATOM 2269 C CA . ALA A 1 297 ? -8.741 -6.824 21.091 1.00 51.09 297 ALA A CA 1
ATOM 2270 C C . ALA A 1 297 ? -8.842 -7.597 22.410 1.00 51.09 297 ALA A C 1
ATOM 2272 O O . ALA A 1 297 ? -9.268 -7.057 23.431 1.00 51.09 297 ALA A O 1
ATOM 2273 N N . ILE A 1 298 ? -8.327 -8.829 22.406 1.00 56.84 298 ILE A N 1
ATOM 2274 C CA . ILE A 1 298 ? -7.888 -9.496 23.636 1.00 56.84 298 ILE A CA 1
ATOM 2275 C C . ILE A 1 298 ? -6.387 -9.226 23.783 1.00 56.84 298 ILE A C 1
ATOM 2277 O O . ILE A 1 298 ? -5.591 -9.628 22.930 1.00 56.84 298 ILE A O 1
ATOM 2281 N N . THR A 1 299 ? -6.002 -8.534 24.853 1.00 51.34 299 THR A N 1
ATOM 2282 C CA . THR A 1 299 ? -4.597 -8.261 25.182 1.00 51.34 299 THR A CA 1
ATOM 2283 C C . THR A 1 299 ? -3.945 -9.543 25.677 1.00 51.34 299 THR A C 1
ATOM 2285 O O . THR A 1 299 ? -4.368 -10.116 26.680 1.00 51.34 299 THR A O 1
ATOM 2288 N N . THR A 1 300 ? -2.937 -10.027 24.954 1.00 53.47 300 THR A N 1
ATOM 2289 C CA . THR A 1 300 ? -2.278 -11.305 25.262 1.00 53.47 300 THR A CA 1
ATOM 2290 C C . THR A 1 300 ? -1.029 -11.124 26.115 1.00 53.47 300 THR A C 1
ATOM 2292 O O . THR A 1 300 ? -0.679 -12.013 26.888 1.00 53.47 300 THR A O 1
ATOM 2295 N N . THR A 1 301 ? -0.322 -9.997 25.983 1.00 55.84 301 THR A N 1
ATOM 2296 C CA . THR A 1 301 ? 0.894 -9.707 26.763 1.00 55.84 301 THR A CA 1
ATOM 2297 C C . THR A 1 301 ? 1.200 -8.213 26.714 1.00 55.84 301 THR A C 1
ATOM 2299 O O . THR A 1 301 ? 1.101 -7.608 25.647 1.00 55.84 301 THR A O 1
ATOM 2302 N N . THR A 1 302 ? 1.640 -7.625 27.823 1.00 55.91 302 THR A N 1
ATOM 2303 C CA . THR A 1 302 ? 2.166 -6.255 27.870 1.00 55.91 302 THR A CA 1
ATOM 2304 C C . THR A 1 302 ? 3.570 -6.220 28.455 1.00 55.91 302 THR A C 1
ATOM 2306 O O . THR A 1 302 ? 3.908 -6.959 29.378 1.00 55.91 302 THR A O 1
ATOM 2309 N N . THR A 1 303 ? 4.428 -5.392 27.855 1.00 54.09 303 THR A N 1
ATOM 2310 C CA . THR A 1 303 ? 5.860 -5.311 28.174 1.00 54.09 303 THR A CA 1
ATOM 2311 C C . THR A 1 303 ? 6.222 -3.858 28.430 1.00 54.09 303 THR A C 1
ATOM 2313 O O . THR A 1 303 ? 6.161 -3.023 27.535 1.00 54.09 303 THR A O 1
ATOM 2316 N N . THR A 1 304 ? 6.616 -3.535 29.656 1.00 52.84 304 THR A N 1
ATOM 2317 C CA . THR A 1 304 ? 6.803 -2.148 30.115 1.00 52.84 304 THR A CA 1
ATOM 2318 C C . THR A 1 304 ? 8.186 -1.562 29.824 1.00 52.84 304 THR A C 1
ATOM 2320 O O . THR A 1 304 ? 8.395 -0.369 30.034 1.00 52.84 304 THR A O 1
ATOM 2323 N N . THR A 1 305 ? 9.136 -2.364 29.333 1.00 46.94 305 THR A N 1
ATOM 2324 C CA . THR A 1 305 ? 10.558 -1.981 29.264 1.00 46.94 305 THR A CA 1
ATOM 2325 C C . THR A 1 305 ? 11.137 -1.846 27.857 1.00 46.94 305 THR A C 1
ATOM 2327 O O . THR A 1 305 ? 12.233 -1.302 27.727 1.00 46.94 305 THR A O 1
ATOM 2330 N N . THR A 1 306 ? 10.459 -2.316 26.801 1.00 56.19 306 THR A N 1
ATOM 2331 C CA . THR A 1 306 ? 11.055 -2.381 25.454 1.00 56.19 306 THR A CA 1
ATOM 2332 C C . THR A 1 306 ? 10.057 -2.207 24.303 1.00 56.19 306 THR A C 1
ATOM 2334 O O . THR A 1 306 ? 8.882 -2.554 24.423 1.00 56.19 306 THR A O 1
ATOM 2337 N N . THR A 1 307 ? 10.552 -1.690 23.169 1.00 58.78 307 THR A N 1
ATOM 2338 C CA . THR A 1 307 ? 9.806 -1.537 21.908 1.00 58.78 307 THR A CA 1
ATOM 2339 C C . THR A 1 307 ? 9.859 -2.826 21.091 1.00 58.78 307 THR A C 1
ATOM 2341 O O . THR A 1 307 ? 10.919 -3.190 20.584 1.00 58.78 307 THR A O 1
ATOM 2344 N N . THR A 1 308 ? 8.733 -3.518 20.922 1.00 58.53 308 THR A N 1
ATOM 2345 C CA . THR A 1 308 ? 8.673 -4.689 20.033 1.00 58.53 308 THR A CA 1
ATOM 2346 C C . THR A 1 308 ? 8.692 -4.242 18.571 1.00 58.53 308 THR A C 1
ATOM 2348 O O . THR A 1 308 ? 7.852 -3.444 18.163 1.00 58.53 308 THR A O 1
ATOM 2351 N N . THR A 1 309 ? 9.641 -4.748 17.780 1.00 63.72 309 THR A N 1
ATOM 2352 C CA . THR A 1 309 ? 9.835 -4.336 16.376 1.00 63.72 309 THR A CA 1
ATOM 2353 C C . THR A 1 309 ? 9.430 -5.402 15.365 1.00 63.72 309 THR A C 1
ATOM 2355 O O . THR A 1 309 ? 9.180 -5.078 14.209 1.00 63.72 309 THR A O 1
ATOM 2358 N N . THR A 1 310 ? 9.346 -6.667 15.775 1.00 68.50 310 THR A N 1
ATOM 2359 C CA . THR A 1 310 ? 8.896 -7.767 14.913 1.00 68.50 310 THR A CA 1
ATOM 2360 C C . THR A 1 310 ? 8.020 -8.736 15.693 1.00 68.50 310 THR A C 1
ATOM 2362 O O . THR A 1 310 ? 8.244 -8.976 16.881 1.00 68.50 310 THR A O 1
ATOM 2365 N N . THR A 1 311 ? 7.035 -9.306 15.005 1.00 71.31 311 THR A N 1
ATOM 2366 C CA . THR A 1 311 ? 6.100 -10.289 15.555 1.00 71.31 311 THR A CA 1
ATOM 2367 C C . THR A 1 311 ? 5.919 -11.390 14.528 1.00 71.31 311 THR A C 1
ATOM 2369 O O . THR A 1 311 ? 5.564 -11.116 13.383 1.00 71.31 311 THR A O 1
ATOM 2372 N N . THR A 1 312 ? 6.171 -12.631 14.934 1.00 69.19 312 THR A N 1
ATOM 2373 C CA . THR A 1 312 ? 5.965 -13.817 14.098 1.00 69.19 312 THR A CA 1
ATOM 2374 C C . THR A 1 312 ? 5.134 -14.819 14.869 1.00 69.19 312 THR A C 1
ATOM 2376 O O . THR A 1 312 ? 5.469 -15.148 16.004 1.00 69.19 312 THR A O 1
ATOM 2379 N N . THR A 1 313 ? 4.074 -15.327 14.257 1.00 65.75 313 THR A N 1
ATOM 2380 C CA . THR A 1 313 ? 3.232 -16.353 14.858 1.00 65.75 313 THR A CA 1
ATOM 2381 C C . THR A 1 313 ? 3.346 -17.654 14.078 1.00 65.75 313 THR A C 1
ATOM 2383 O O . THR A 1 313 ? 3.312 -17.671 12.851 1.00 65.75 313 THR A O 1
ATOM 2386 N N . THR A 1 314 ? 3.508 -18.753 14.807 1.00 68.12 314 THR A N 1
ATOM 2387 C CA . THR A 1 314 ? 3.570 -20.116 14.275 1.00 68.12 314 THR A CA 1
ATOM 2388 C C . THR A 1 314 ? 2.526 -20.958 14.986 1.00 68.12 314 THR A C 1
ATOM 2390 O O . THR A 1 314 ? 2.443 -20.944 16.213 1.00 68.12 314 THR A O 1
ATOM 2393 N N . THR A 1 315 ? 1.707 -21.674 14.223 1.00 68.00 315 THR A N 1
ATOM 2394 C CA . THR A 1 315 ? 0.649 -22.523 14.774 1.00 68.00 315 THR A CA 1
ATOM 2395 C C . THR A 1 315 ? 0.981 -23.976 14.475 1.00 68.00 315 THR A C 1
ATOM 2397 O O . THR A 1 315 ? 1.035 -24.374 13.315 1.00 68.00 315 THR A O 1
ATOM 2400 N N . ASN A 1 316 ? 1.199 -24.759 15.529 1.00 70.50 316 ASN A N 1
ATOM 2401 C CA . ASN A 1 316 ? 1.260 -26.217 15.467 1.00 70.50 316 ASN A CA 1
ATOM 2402 C C . ASN A 1 316 ? -0.100 -26.793 15.891 1.00 70.50 316 ASN A C 1
ATOM 2404 O O . ASN A 1 316 ? -0.914 -26.082 16.475 1.00 70.50 316 ASN A O 1
ATOM 2408 N N . THR A 1 317 ? -0.339 -28.089 15.659 1.00 59.72 317 THR A N 1
ATOM 2409 C CA . THR A 1 317 ? -1.652 -28.743 15.872 1.00 59.72 317 THR A CA 1
ATOM 2410 C C . THR A 1 317 ? -2.284 -28.511 17.249 1.00 59.72 317 THR A C 1
ATOM 2412 O O . THR A 1 317 ? -3.504 -28.561 17.358 1.00 59.72 317 THR A O 1
ATOM 2415 N N . ASN A 1 318 ? -1.481 -28.240 18.285 1.00 52.66 318 ASN A N 1
ATOM 2416 C CA . ASN A 1 318 ? -1.960 -28.080 19.662 1.00 52.66 318 ASN A CA 1
ATOM 2417 C C . ASN A 1 318 ? -1.726 -26.677 20.252 1.00 52.66 318 ASN A C 1
ATOM 2419 O O . ASN A 1 318 ? -2.309 -26.358 21.286 1.00 52.66 318 ASN A O 1
ATOM 2423 N N . HIS A 1 319 ? -0.864 -25.851 19.647 1.00 63.16 319 HIS A N 1
ATOM 2424 C CA . HIS A 1 319 ? -0.428 -24.582 20.235 1.00 63.16 319 HIS A CA 1
ATOM 2425 C C . HIS A 1 319 ? -0.084 -23.537 19.174 1.00 63.16 319 HIS A C 1
ATOM 2427 O O . HIS A 1 319 ? 0.592 -23.833 18.187 1.00 63.16 319 HIS A O 1
ATOM 2433 N N . THR A 1 320 ? -0.476 -22.292 19.441 1.00 67.31 320 THR A N 1
ATOM 2434 C CA . THR A 1 320 ? 0.013 -21.113 18.725 1.00 67.31 320 THR A CA 1
ATOM 2435 C C . THR A 1 320 ? 1.127 -20.456 19.531 1.00 67.31 320 THR A C 1
ATOM 2437 O O . THR A 1 320 ? 0.907 -20.011 20.657 1.00 67.31 320 THR A O 1
ATOM 2440 N N . THR A 1 321 ? 2.315 -20.368 18.943 1.00 73.06 321 THR A N 1
ATOM 2441 C CA . THR A 1 321 ? 3.485 -19.702 19.517 1.00 73.06 321 THR A CA 1
ATOM 2442 C C . THR A 1 321 ? 3.722 -18.389 18.785 1.00 73.06 321 THR A C 1
ATOM 2444 O O . THR A 1 321 ? 3.974 -18.387 17.578 1.00 73.06 321 THR A O 1
ATOM 2447 N N . THR A 1 322 ? 3.676 -17.274 19.513 1.00 67.25 322 THR A N 1
ATOM 2448 C CA . THR A 1 322 ? 4.071 -15.960 18.991 1.00 67.25 322 THR A CA 1
ATOM 2449 C C . THR A 1 322 ? 5.438 -15.577 19.537 1.00 67.25 322 THR A C 1
ATOM 2451 O O . THR A 1 322 ? 5.619 -15.457 20.748 1.00 67.25 322 THR A O 1
ATOM 2454 N N . THR A 1 323 ? 6.385 -15.345 18.635 1.00 69.75 323 THR A N 1
ATOM 2455 C CA . THR A 1 323 ? 7.734 -14.873 18.940 1.00 69.75 323 THR A CA 1
ATOM 2456 C C . THR A 1 323 ? 7.836 -13.394 18.598 1.00 69.75 323 THR A C 1
ATOM 2458 O O . THR A 1 323 ? 7.587 -12.986 17.461 1.00 69.75 323 THR A O 1
ATOM 2461 N N . ASN A 1 324 ? 8.236 -12.595 19.583 1.00 58.44 324 ASN A N 1
ATOM 2462 C CA . ASN A 1 324 ? 8.540 -11.182 19.409 1.00 58.44 324 ASN A CA 1
ATOM 2463 C C . ASN A 1 324 ? 10.050 -10.984 19.482 1.00 58.44 324 ASN A C 1
ATOM 2465 O O . ASN A 1 324 ? 10.669 -11.388 20.467 1.00 58.44 324 ASN A O 1
ATOM 2469 N N . THR A 1 325 ? 10.630 -10.321 18.485 1.00 60.94 325 THR A N 1
ATOM 2470 C CA . THR A 1 325 ? 12.018 -9.858 18.582 1.00 60.94 325 THR A CA 1
ATOM 2471 C C . THR A 1 325 ? 12.005 -8.361 18.824 1.00 60.94 325 THR A C 1
ATOM 2473 O O . THR A 1 325 ? 11.437 -7.585 18.049 1.00 60.94 325 THR A O 1
ATOM 2476 N N . THR A 1 326 ? 12.632 -7.968 19.925 1.00 54.09 326 THR A N 1
ATOM 2477 C CA . THR A 1 326 ? 12.903 -6.579 20.278 1.00 54.09 326 THR A CA 1
ATOM 2478 C C . THR A 1 326 ? 14.270 -6.219 19.714 1.00 54.09 326 THR A C 1
ATOM 2480 O O . THR A 1 326 ? 15.279 -6.774 20.147 1.00 54.09 326 THR A O 1
ATOM 2483 N N . ILE A 1 327 ? 14.330 -5.292 18.758 1.00 44.44 327 ILE A N 1
ATOM 2484 C CA . ILE A 1 327 ? 15.608 -4.698 18.356 1.00 44.44 327 ILE A CA 1
ATOM 2485 C C . ILE A 1 327 ? 15.896 -3.556 19.328 1.00 44.44 327 ILE A C 1
ATOM 2487 O O . ILE A 1 327 ? 15.323 -2.472 19.227 1.00 44.44 327 ILE A O 1
ATOM 2491 N N . THR A 1 328 ? 16.787 -3.799 20.285 1.00 38.81 328 THR A N 1
ATOM 2492 C CA . THR A 1 328 ? 17.369 -2.732 21.098 1.00 38.81 328 THR A CA 1
ATOM 2493 C C . THR A 1 328 ? 18.356 -1.984 20.208 1.00 38.81 328 THR A C 1
ATOM 2495 O O . THR A 1 328 ? 19.493 -2.414 20.040 1.00 38.81 328 THR A O 1
ATOM 2498 N N . THR A 1 329 ? 17.934 -0.884 19.585 1.00 33.72 329 THR A N 1
ATOM 2499 C CA . THR A 1 329 ? 18.883 0.034 18.949 1.00 33.72 329 THR A CA 1
ATOM 2500 C C . THR A 1 329 ? 19.715 0.676 20.054 1.00 33.72 329 THR A C 1
ATOM 2502 O O . THR A 1 329 ? 19.305 1.666 20.659 1.00 33.72 329 THR A O 1
ATOM 2505 N N . THR A 1 330 ? 20.869 0.092 20.366 1.00 26.34 330 THR A N 1
ATOM 2506 C CA . THR A 1 330 ? 21.945 0.805 21.051 1.00 26.34 330 THR A CA 1
ATOM 2507 C C . THR A 1 330 ? 22.454 1.858 20.080 1.00 26.34 330 THR A C 1
ATOM 2509 O O . THR A 1 330 ? 23.190 1.543 19.150 1.00 26.34 330 THR A O 1
ATOM 2512 N N . THR A 1 331 ? 22.006 3.098 20.259 1.00 28.34 331 THR A N 1
ATOM 2513 C CA . THR A 1 331 ? 22.681 4.265 19.693 1.00 28.34 331 THR A CA 1
ATOM 2514 C C . THR A 1 331 ? 24.095 4.290 20.265 1.00 28.34 331 THR A C 1
ATOM 2516 O O . THR A 1 331 ? 24.257 4.528 21.464 1.00 28.34 331 THR A O 1
ATOM 2519 N N . THR A 1 332 ? 25.084 3.959 19.440 1.00 30.83 332 THR A N 1
ATOM 2520 C CA . THR A 1 332 ? 26.499 4.267 19.685 1.00 30.83 332 THR A CA 1
ATOM 2521 C C . THR A 1 332 ? 26.793 5.688 19.255 1.00 30.83 332 THR A C 1
ATOM 2523 O O . THR A 1 332 ? 26.338 6.033 18.140 1.00 30.83 332 THR A O 1
#

Nearest PDB structures (foldseek):
  6i04-assembly2_B  TM=7.439E-01  e=7.424E-14  Homo sapiens
  6i04-assembly1_A  TM=7.397E-01  e=1.137E-13  Homo sapiens
  7moa-assembly1_E  TM=7.493E-01  e=5.545E-12  Homo sapiens
  7mo8-assembly1_B  TM=7.499E-01  e=1.912E-12  Homo sapiens
  7mob-assembly1_D  TM=7.122E-01  e=3.087E-12  Homo sapiens

Mean predicted aligned error: 8.56 Å

Radius of gyration: 20.43 Å; Cα contacts (8 Å, |Δi|>4): 829; chains: 1; bounding box: 61×48×53 Å

Organism: NCBI:txid100452

Sequence (332 aa):
MDNPECPPPILNCEKLKTAHDSLTKGLVIDSDNDAVVLCTSLFHGSCQVLNLNNITSVISYTQKPIVPNDESSCVMFLAPGATKEQSLYIGAEYSNLGDMSYRDLVPSISSRHLKTLEFVHRDSEGATRMVVKAELRSEFKIKFVSGFSYNGYVYFVTTQPKSPKSKEKVTRISRLCTGDKYFRSYIEIPLECQDGLSTNPMVAQAVSRMGDDGLVVSFSPDSSSGSKASALCMYRMENIDKVFAETIQNCYNGQGKVGPAHYENERTCMRTVSVVTTTTTAAVATTTITTTTTTTAITTTTTTTTTTTTTTTTTNTNHTTTTNTTITTTTT

pLDDT: mean 84.47, std 18.43, range [26.34, 98.81]

Solvent-accessible surface area (backbone atoms only — not comparable to full-atom values): 18108 Å² total; per-residue (Å²): 108,46,48,60,74,42,61,45,81,87,47,89,57,92,65,82,60,40,85,69,80,73,47,78,46,40,72,40,79,40,77,91,74,48,28,27,42,44,28,27,14,49,63,55,3,20,38,34,28,20,29,57,94,43,72,86,44,72,75,36,74,42,73,48,41,63,42,32,50,58,90,51,34,43,33,60,44,74,39,53,25,57,84,65,47,72,18,38,36,37,34,26,14,67,50,81,78,48,47,59,83,54,44,71,62,34,41,36,32,35,35,17,33,69,79,74,64,43,59,68,34,74,64,97,90,44,27,23,50,43,52,54,34,86,94,41,33,90,75,58,48,48,37,40,56,38,65,54,62,58,97,69,27,37,35,38,34,32,33,26,50,72,42,98,88,43,86,56,53,33,21,34,41,32,39,30,50,26,65,43,49,55,51,32,49,32,33,46,32,45,51,49,73,68,56,100,84,64,90,69,55,46,26,63,49,20,58,21,57,51,79,84,59,24,38,40,34,29,26,24,40,39,89,88,65,81,56,51,43,14,39,33,26,38,40,46,42,68,59,52,53,48,50,54,51,50,52,51,51,39,22,38,70,38,42,62,34,28,22,49,70,56,64,38,79,66,39,74,24,62,61,56,92,71,82,83,67,98,79,71,80,94,73,85,61,85,55,32,39,32,50,88,66,67,49,83,43,51,68,76,48,76,41,74,82,47,55,47,56,38,43,46,51,46,76,54,102,88,49,76,49,72,50,71,49,62,70,79,80,77,84,125